Protein AF-A0AAU5LH31-F1 (afdb_monomer_lite)

Sequence (205 aa):
MIIAVDAGSPGTVEAEHLCHELLGLLPDAEIACTHWVPATPTDHLSDDVLPAHVAVSITLPEATKATVRRLRHRADEEDLGLVISWPGTTAAGATTTLGPAQLVAGARLASAEGSPRTAGRLFRFPGQSAARGRLTARDLRDRAGIDVIEGIGGTPVHDDSVIDTMNFIRPIWRSAQSVLLVQPAANDVLVPFELEHQQKCCSNH

Foldseek 3Di:
DKKKKFLLAADDVSQVVVVVVLCVLVVQWAWKFKDWDDFDDDPPPDPPTSHTHIIMMTDGPDDDPVSVVVVQVCCVVSQMWMKDADPPDPDPVRIDTDGDPVRVVNRVVNCVCVVQLAKGKTPHHAQLQQLAAKDFLLSCCVRRQAPEEDEPPRDDHDRRAIEGANSDFIFIRHRNGTYFYWYDDPPSHIYTPDDPDPPPPPPPD

Secondary structure (DSSP, 8-state):
-EEEEEEEESSHHHHHHHHHHHHHH-TT--EEEEEEEPPP---TT-S--PPSEEEEEEE-S---HHHHHHHHHHHHHTT-EEEEE-TT--STTSEEEES-HHHHHHHHHHHHHHTTT-S-EEEE-TTGGG--SEEEHHHHHHHS--SEEEEGGG----TT-EEE-TT----EEETTEEEEEEEE-GGG-EEESS-TT--------

Radius of gyration: 18.48 Å; chains: 1; bounding box: 53×39×50 Å

pLDDT: mean 89.95, std 13.46, range [42.94, 98.62]

Structure (mmCIF, N/CA/C/O backbone):
data_AF-A0AAU5LH31-F1
#
_entry.id   AF-A0AAU5LH31-F1
#
loop_
_atom_site.group_PDB
_atom_site.id
_atom_site.type_symbol
_atom_site.label_atom_id
_atom_site.label_alt_id
_atom_site.label_comp_id
_atom_site.label_asym_id
_atom_site.label_entity_id
_atom_site.label_seq_id
_atom_site.pdbx_PDB_ins_code
_atom_site.Cartn_x
_atom_site.Cartn_y
_atom_site.Cartn_z
_atom_site.occupancy
_atom_site.B_iso_or_equiv
_atom_site.auth_seq_id
_atom_site.auth_comp_id
_atom_site.auth_asym_id
_atom_site.auth_atom_id
_atom_site.pdbx_PDB_model_num
ATOM 1 N N . MET A 1 1 ? 14.889 -5.367 -0.534 1.00 90.62 1 MET A N 1
ATOM 2 C CA . MET A 1 1 ? 14.913 -4.949 -1.958 1.00 90.62 1 MET A CA 1
ATOM 3 C C . MET A 1 1 ? 13.599 -4.260 -2.305 1.00 90.62 1 MET A C 1
ATOM 5 O O . MET A 1 1 ? 12.599 -4.577 -1.671 1.00 90.62 1 MET A O 1
ATOM 9 N N . ILE A 1 2 ? 13.584 -3.333 -3.271 1.00 94.00 2 ILE A N 1
ATOM 10 C CA . ILE A 1 2 ? 12.350 -2.699 -3.769 1.00 94.00 2 ILE A CA 1
ATOM 11 C C . ILE A 1 2 ? 12.277 -2.793 -5.283 1.00 94.00 2 ILE A C 1
ATOM 13 O O . ILE A 1 2 ? 13.263 -2.554 -5.978 1.00 94.00 2 ILE A O 1
ATOM 17 N N . ILE A 1 3 ? 11.095 -3.139 -5.775 1.00 96.19 3 ILE A N 1
ATOM 18 C CA . ILE A 1 3 ? 10.736 -3.149 -7.188 1.00 96.19 3 ILE A CA 1
ATOM 19 C C . ILE A 1 3 ? 9.592 -2.158 -7.348 1.00 96.19 3 ILE A C 1
ATOM 21 O O . ILE A 1 3 ? 8.569 -2.305 -6.688 1.00 96.19 3 ILE A O 1
ATOM 25 N N . ALA A 1 4 ? 9.756 -1.161 -8.203 1.00 97.81 4 ALA A N 1
ATOM 26 C CA . ALA A 1 4 ? 8.704 -0.227 -8.556 1.00 97.81 4 ALA A CA 1
ATOM 27 C C . ALA A 1 4 ? 8.402 -0.312 -10.049 1.00 97.81 4 ALA A C 1
ATOM 29 O O . ALA A 1 4 ? 9.315 -0.448 -10.866 1.00 97.81 4 ALA A O 1
ATOM 30 N N . VAL A 1 5 ? 7.116 -0.271 -10.377 1.00 98.31 5 VAL A N 1
ATOM 31 C CA . VAL A 1 5 ? 6.599 -0.428 -11.734 1.00 98.31 5 VAL A CA 1
ATOM 32 C C . VAL A 1 5 ? 5.577 0.663 -11.993 1.00 98.31 5 VAL A C 1
ATOM 34 O O . VAL A 1 5 ? 4.735 0.946 -11.143 1.00 98.31 5 VAL A O 1
ATOM 37 N N . ASP A 1 6 ? 5.646 1.250 -13.173 1.00 98.12 6 ASP A N 1
ATOM 38 C CA . ASP A 1 6 ? 4.698 2.235 -13.652 1.00 98.12 6 ASP A CA 1
ATOM 39 C C . ASP A 1 6 ? 4.215 1.849 -15.050 1.00 98.12 6 ASP A C 1
ATOM 41 O O . ASP A 1 6 ? 5.011 1.664 -15.971 1.00 98.12 6 ASP A O 1
ATOM 45 N N . ALA A 1 7 ? 2.900 1.704 -15.170 1.00 96.94 7 ALA A N 1
ATOM 46 C CA . ALA A 1 7 ? 2.194 1.383 -16.405 1.00 96.94 7 ALA A CA 1
ATOM 47 C C . ALA A 1 7 ? 1.360 2.573 -16.917 1.00 96.94 7 ALA A C 1
ATOM 49 O O . ALA A 1 7 ? 0.549 2.407 -17.823 1.00 96.94 7 ALA A O 1
ATOM 50 N N . GLY A 1 8 ? 1.476 3.755 -16.295 1.00 95.81 8 GLY A N 1
ATOM 51 C CA . GLY A 1 8 ? 0.621 4.901 -16.600 1.00 95.81 8 GLY A CA 1
ATOM 52 C C . GLY A 1 8 ? -0.828 4.700 -16.145 1.00 95.81 8 GLY A C 1
ATOM 53 O O . GLY A 1 8 ? -1.747 5.223 -16.771 1.00 95.81 8 GLY A O 1
ATOM 54 N N . SER A 1 9 ? -1.051 3.919 -15.079 1.00 96.56 9 SER A N 1
ATOM 55 C CA . SER A 1 9 ? -2.389 3.509 -14.630 1.00 96.56 9 SER A CA 1
ATOM 56 C C . SER A 1 9 ? -3.263 4.728 -14.296 1.00 96.56 9 SER A C 1
ATOM 58 O O . SER A 1 9 ? -2.951 5.438 -13.339 1.00 96.56 9 SER A O 1
ATOM 60 N N . PRO A 1 10 ? -4.376 4.983 -15.005 1.00 93.00 10 PRO A N 1
ATOM 61 C CA . PRO A 1 10 ? -5.144 6.223 -14.849 1.00 93.00 10 PRO A CA 1
ATOM 62 C C . PRO A 1 10 ? -5.818 6.352 -13.476 1.00 93.00 10 PRO A C 1
ATOM 64 O O . PRO A 1 10 ? -6.197 7.449 -13.066 1.00 93.00 10 PRO A O 1
ATOM 67 N N . GLY A 1 11 ? -5.970 5.242 -12.753 1.00 91.75 11 GLY A N 1
ATOM 68 C CA . GLY A 1 11 ? -6.578 5.207 -11.438 1.00 91.75 11 GLY A CA 1
ATOM 69 C C . GLY A 1 11 ? -6.067 4.060 -10.577 1.00 91.75 11 GLY A C 1
ATOM 70 O O . GLY A 1 11 ? -5.194 3.273 -10.949 1.00 91.75 11 GLY A O 1
ATOM 71 N N . THR A 1 12 ? -6.621 3.991 -9.367 1.00 90.12 12 THR A N 1
ATOM 72 C CA . THR A 1 12 ? -6.237 2.986 -8.374 1.00 90.12 12 THR A CA 1
ATOM 73 C C . THR A 1 12 ? -6.626 1.577 -8.807 1.00 90.12 12 THR A C 1
ATOM 75 O O . THR A 1 12 ? -5.846 0.668 -8.575 1.00 90.12 12 THR A O 1
ATOM 78 N N . VAL A 1 13 ? -7.763 1.382 -9.484 1.00 91.81 13 VAL A N 1
ATOM 79 C CA . VAL A 1 13 ? -8.225 0.044 -9.905 1.00 91.81 13 VAL A CA 1
ATOM 80 C C . VAL A 1 13 ? -7.222 -0.617 -10.851 1.00 91.81 13 VAL A C 1
ATOM 82 O O . VAL A 1 13 ? -6.819 -1.758 -10.638 1.00 91.81 13 VAL A O 1
ATOM 85 N N . GLU A 1 14 ? -6.766 0.108 -11.869 1.00 94.56 14 GLU A N 1
ATOM 86 C CA . GLU A 1 14 ? -5.792 -0.393 -12.837 1.00 94.56 14 GLU A CA 1
ATOM 87 C C . GLU A 1 14 ? -4.439 -0.677 -12.169 1.00 94.56 14 GLU A C 1
ATOM 89 O O . GLU A 1 14 ? -3.841 -1.730 -12.395 1.00 94.56 14 GLU A O 1
ATOM 94 N N . ALA A 1 15 ? -3.991 0.207 -11.272 1.00 95.94 15 ALA A N 1
ATOM 95 C CA . ALA A 1 15 ? -2.768 -0.018 -10.505 1.00 95.94 15 ALA A CA 1
ATOM 96 C C . ALA A 1 15 ? -2.881 -1.210 -9.538 1.00 95.94 15 ALA A C 1
ATOM 98 O O . ALA A 1 15 ? -1.897 -1.898 -9.280 1.00 95.94 15 ALA A O 1
ATOM 99 N N . GLU A 1 16 ? -4.067 -1.485 -9.001 1.00 94.50 16 GLU A N 1
ATOM 100 C CA . GLU A 1 16 ? -4.319 -2.640 -8.141 1.00 94.50 16 GLU A CA 1
ATOM 101 C C . GLU A 1 16 ? -4.342 -3.959 -8.905 1.00 94.50 16 GLU A C 1
ATOM 103 O O . GLU A 1 16 ? -3.828 -4.959 -8.401 1.00 94.50 16 GLU A O 1
ATOM 108 N N . HIS A 1 17 ? -4.865 -3.964 -10.131 1.00 95.44 17 HIS A N 1
ATOM 109 C CA . HIS A 1 17 ? -4.702 -5.106 -11.026 1.00 95.44 17 HIS A CA 1
ATOM 110 C C . HIS A 1 17 ? -3.216 -5.377 -11.292 1.00 95.44 17 HIS A C 1
ATOM 112 O O . HIS A 1 17 ? -2.767 -6.512 -11.120 1.00 95.44 17 HIS A O 1
ATOM 118 N N . LEU A 1 18 ? -2.426 -4.335 -11.578 1.00 95.81 18 LEU A N 1
ATOM 119 C CA . LEU A 1 18 ? -0.974 -4.466 -11.719 1.00 95.81 18 LEU A CA 1
ATOM 120 C C . LEU A 1 18 ? -0.316 -5.000 -10.433 1.00 95.81 18 LEU A C 1
ATOM 122 O O . LEU A 1 18 ? 0.503 -5.918 -10.500 1.00 95.81 18 LEU A O 1
ATOM 126 N N . CYS A 1 19 ? -0.695 -4.494 -9.252 1.00 95.69 19 CYS A N 1
ATOM 127 C CA . CYS A 1 19 ? -0.245 -5.039 -7.965 1.00 95.69 19 CYS A CA 1
ATOM 128 C C . CYS A 1 19 ? -0.533 -6.540 -7.859 1.00 95.69 19 CYS A C 1
ATOM 130 O O . CYS A 1 19 ? 0.356 -7.307 -7.493 1.00 95.69 19 CYS A O 1
ATOM 132 N N . HIS A 1 20 ? -1.761 -6.965 -8.164 1.00 95.50 20 HIS A N 1
ATOM 133 C CA . HIS A 1 20 ? -2.170 -8.361 -8.051 1.00 95.50 20 HIS A CA 1
ATOM 134 C C . HIS A 1 20 ? -1.321 -9.275 -8.944 1.00 95.50 20 HIS A C 1
ATOM 136 O O . HIS A 1 20 ? -0.809 -10.298 -8.486 1.00 95.50 20 HIS A O 1
ATOM 142 N N . GLU A 1 21 ? -1.102 -8.875 -10.195 1.00 95.06 21 GLU A N 1
ATOM 143 C CA . GLU A 1 21 ? -0.276 -9.631 -11.132 1.00 95.06 21 GLU A CA 1
ATOM 144 C C . GLU A 1 21 ? 1.192 -9.701 -10.697 1.00 95.06 21 GLU A C 1
ATOM 146 O O . GLU A 1 21 ? 1.804 -10.772 -10.729 1.00 95.06 21 GLU A O 1
ATOM 151 N N . LEU A 1 22 ? 1.760 -8.581 -10.242 1.00 95.12 22 LEU A N 1
ATOM 152 C CA . LEU A 1 22 ? 3.135 -8.542 -9.746 1.00 95.12 22 LEU A CA 1
ATOM 153 C C . LEU A 1 22 ? 3.309 -9.406 -8.492 1.00 95.12 22 LEU A C 1
ATOM 155 O O . LEU A 1 22 ? 4.315 -10.102 -8.368 1.00 95.12 22 LEU A O 1
ATOM 159 N N . LEU A 1 23 ? 2.331 -9.424 -7.585 1.00 95.12 23 LEU A N 1
ATOM 160 C CA . LEU A 1 23 ? 2.346 -10.299 -6.410 1.00 95.12 23 LEU A CA 1
ATOM 161 C C . LEU A 1 23 ? 2.275 -11.785 -6.787 1.00 95.12 23 LEU A C 1
ATOM 163 O O . LEU A 1 23 ? 2.888 -12.606 -6.107 1.00 95.12 23 LEU A O 1
ATOM 167 N N . GLY A 1 24 ? 1.612 -12.134 -7.894 1.00 93.00 24 GLY A N 1
ATOM 168 C CA . GLY A 1 24 ? 1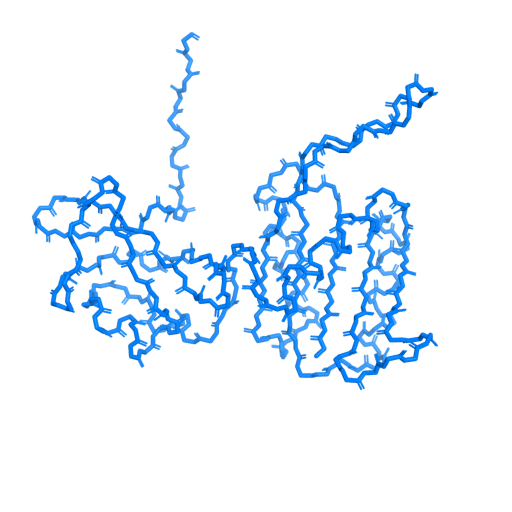.661 -13.484 -8.464 1.00 93.00 24 GLY A CA 1
ATOM 169 C C . GLY A 1 24 ? 3.064 -13.900 -8.929 1.00 93.00 24 GLY A C 1
ATOM 170 O O . GLY A 1 24 ? 3.407 -15.082 -8.901 1.00 93.00 24 GLY A O 1
ATOM 171 N N . LEU A 1 25 ? 3.906 -12.934 -9.312 1.00 91.06 25 LEU A N 1
ATOM 172 C CA . LEU A 1 25 ? 5.312 -13.148 -9.683 1.00 91.06 25 LEU A CA 1
ATOM 173 C C . LEU A 1 25 ? 6.277 -13.066 -8.487 1.00 91.06 25 LEU A C 1
ATOM 175 O O . LEU A 1 25 ? 7.421 -13.521 -8.589 1.00 91.06 25 LEU A O 1
ATOM 179 N N . LEU A 1 26 ? 5.830 -12.470 -7.379 1.00 93.62 26 LEU A N 1
ATOM 180 C CA . LEU A 1 26 ? 6.622 -12.119 -6.199 1.00 93.62 26 LEU A CA 1
ATOM 181 C C . LEU A 1 26 ? 5.966 -12.685 -4.925 1.00 93.62 26 LEU A C 1
ATOM 183 O O . LEU A 1 26 ? 5.432 -11.923 -4.115 1.00 93.62 26 LEU A O 1
ATOM 187 N N . PRO A 1 27 ? 5.998 -14.014 -4.714 1.00 88.06 27 PRO A N 1
ATOM 188 C CA . PRO A 1 27 ? 5.297 -14.646 -3.591 1.00 88.06 27 PRO A CA 1
ATOM 189 C C . PRO A 1 27 ? 5.791 -14.150 -2.221 1.00 88.06 27 PRO A C 1
ATOM 191 O O . PRO A 1 27 ? 4.982 -13.953 -1.308 1.00 88.06 27 PRO A O 1
ATOM 194 N N . ASP A 1 28 ? 7.091 -13.856 -2.123 1.00 92.06 28 ASP A N 1
ATOM 195 C CA . ASP A 1 28 ? 7.774 -13.378 -0.913 1.00 92.06 28 ASP A CA 1
ATOM 196 C C . ASP A 1 28 ? 7.657 -11.857 -0.704 1.00 92.06 28 ASP A C 1
ATOM 198 O O . ASP A 1 28 ? 8.374 -11.275 0.110 1.00 92.06 28 ASP A O 1
ATOM 202 N N . ALA A 1 29 ? 6.779 -11.182 -1.454 1.00 95.06 29 ALA A N 1
ATOM 203 C CA . ALA A 1 29 ? 6.485 -9.774 -1.231 1.00 95.06 29 ALA A CA 1
ATOM 204 C C . ALA A 1 29 ? 5.925 -9.552 0.181 1.00 95.06 29 ALA A C 1
ATOM 206 O O . ALA A 1 29 ? 4.930 -10.155 0.586 1.00 95.06 29 ALA A O 1
ATOM 207 N N . GLU A 1 30 ? 6.545 -8.645 0.924 1.00 94.94 30 GLU A N 1
ATOM 208 C CA . GLU A 1 30 ? 6.135 -8.297 2.285 1.00 94.94 30 GLU A CA 1
ATOM 209 C C . GLU A 1 30 ? 5.160 -7.124 2.271 1.00 94.94 30 GLU A C 1
ATOM 211 O O . GLU A 1 30 ? 4.156 -7.122 2.986 1.00 94.94 30 GLU A O 1
ATOM 216 N N . ILE A 1 31 ? 5.462 -6.126 1.438 1.00 97.00 31 ILE A N 1
ATOM 217 C CA . ILE A 1 31 ? 4.704 -4.883 1.325 1.00 97.00 31 ILE A CA 1
ATOM 218 C C . ILE A 1 31 ? 4.470 -4.590 -0.152 1.00 97.00 31 ILE A C 1
ATOM 220 O O . ILE A 1 31 ? 5.395 -4.704 -0.955 1.00 97.00 31 ILE A O 1
ATOM 224 N N . ALA A 1 32 ? 3.257 -4.174 -0.499 1.00 98.00 32 ALA A N 1
ATOM 225 C CA . ALA A 1 32 ? 2.944 -3.597 -1.801 1.00 98.00 32 ALA A CA 1
ATOM 226 C C . ALA A 1 32 ? 2.155 -2.305 -1.605 1.00 98.00 32 ALA A C 1
ATOM 228 O O . ALA A 1 32 ? 1.245 -2.260 -0.775 1.00 98.00 32 ALA A O 1
ATOM 229 N N . CYS A 1 33 ? 2.496 -1.277 -2.374 1.00 98.12 33 CYS A N 1
ATOM 230 C CA . CYS A 1 33 ? 1.915 0.053 -2.281 1.00 98.12 33 CYS A CA 1
ATOM 231 C C . CYS A 1 33 ? 1.538 0.585 -3.662 1.00 98.12 33 CYS A C 1
ATOM 233 O O . CYS A 1 33 ? 2.256 0.366 -4.635 1.00 98.12 33 CYS A O 1
ATOM 235 N N . THR A 1 34 ? 0.469 1.373 -3.718 1.00 98.06 34 THR A N 1
ATOM 236 C CA . THR A 1 34 ? 0.150 2.241 -4.859 1.00 98.06 34 THR A CA 1
ATOM 237 C C . THR A 1 34 ? 0.537 3.686 -4.541 1.00 98.06 34 THR A C 1
ATOM 239 O O . THR A 1 34 ? 0.262 4.166 -3.436 1.00 98.06 34 THR A O 1
ATOM 242 N N . HIS A 1 35 ? 1.123 4.388 -5.505 1.00 97.69 35 HIS A N 1
ATOM 243 C CA . HIS A 1 35 ? 1.697 5.726 -5.374 1.00 97.69 35 HIS A CA 1
ATOM 244 C C . HIS A 1 35 ? 1.076 6.671 -6.389 1.00 97.69 35 HIS A C 1
ATOM 246 O O . HIS A 1 35 ? 0.959 6.330 -7.563 1.00 97.69 35 HIS A O 1
ATOM 252 N N . TRP A 1 3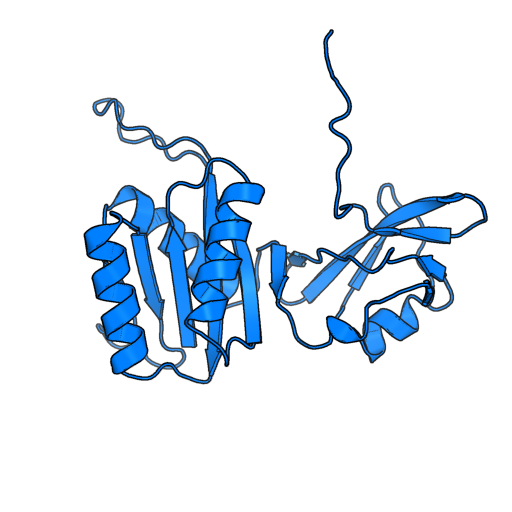6 ? 0.688 7.860 -5.940 1.00 97.31 36 TRP A N 1
ATOM 253 C CA . TRP A 1 36 ? 0.190 8.888 -6.842 1.00 97.31 36 TRP A CA 1
ATOM 254 C C . TRP A 1 36 ? 1.356 9.550 -7.567 1.00 97.31 36 TRP A C 1
ATOM 256 O O . TRP A 1 36 ? 2.261 10.079 -6.925 1.00 97.31 36 TRP A O 1
ATOM 266 N N . VAL A 1 37 ? 1.304 9.554 -8.893 1.00 96.31 37 VAL A N 1
ATOM 267 C CA . VAL A 1 37 ? 2.266 10.252 -9.737 1.00 96.31 37 VAL A CA 1
ATOM 268 C C . VAL A 1 37 ? 1.571 11.496 -10.294 1.00 96.31 37 VAL A C 1
ATOM 270 O O . VAL A 1 37 ? 0.596 11.374 -11.041 1.00 96.31 37 VAL A O 1
ATOM 273 N N . PRO A 1 38 ? 2.010 12.710 -9.916 1.00 93.19 38 PRO A N 1
ATOM 274 C CA . PRO A 1 38 ? 1.414 13.931 -10.438 1.00 93.19 38 PRO A CA 1
ATOM 275 C C . PRO A 1 38 ? 1.683 14.056 -11.940 1.00 93.19 38 PRO A C 1
ATOM 277 O O . PRO A 1 38 ? 2.711 13.593 -12.432 1.00 93.19 38 PRO A O 1
ATOM 280 N N . ALA A 1 39 ? 0.789 14.741 -12.657 1.00 88.25 39 ALA A N 1
ATOM 281 C CA . ALA A 1 39 ? 1.039 15.096 -14.050 1.00 88.25 39 ALA A CA 1
ATOM 282 C C . ALA A 1 39 ? 2.328 15.926 -14.128 1.00 88.25 39 ALA A C 1
ATOM 284 O O . ALA A 1 39 ? 2.416 17.012 -13.548 1.00 88.25 39 ALA A O 1
ATOM 285 N N . THR A 1 40 ? 3.334 15.405 -14.820 1.00 71.31 40 THR A N 1
ATOM 286 C CA . THR A 1 40 ? 4.558 16.146 -15.113 1.00 71.31 40 THR A CA 1
ATOM 287 C C . THR A 1 40 ? 4.337 16.932 -16.397 1.00 71.31 40 THR A C 1
ATOM 289 O O . THR A 1 40 ? 4.082 16.304 -17.427 1.00 71.31 40 THR A O 1
ATOM 292 N N . PRO A 1 41 ? 4.448 18.272 -16.389 1.00 61.25 41 PRO A N 1
ATOM 293 C CA . PRO A 1 41 ? 4.573 19.004 -17.635 1.00 61.25 41 PRO A CA 1
ATOM 294 C C . PRO A 1 41 ? 5.852 18.504 -18.303 1.00 61.25 41 PRO A C 1
ATOM 296 O O . PRO A 1 41 ? 6.940 18.651 -17.744 1.00 61.25 41 PRO A O 1
ATOM 299 N N . THR A 1 42 ? 5.734 17.870 -19.460 1.00 55.59 42 THR A N 1
ATOM 300 C CA . THR A 1 42 ? 6.871 17.818 -20.366 1.00 55.59 42 THR A CA 1
ATOM 301 C C . THR A 1 42 ? 7.092 19.244 -20.886 1.00 55.59 42 THR A C 1
ATOM 303 O O . THR A 1 42 ? 6.158 20.055 -20.890 1.00 55.59 42 THR A O 1
ATOM 306 N N . ASP A 1 43 ? 8.340 19.618 -21.191 1.00 56.03 43 ASP A N 1
ATOM 307 C CA . ASP A 1 43 ? 8.660 20.964 -21.687 1.00 56.03 43 ASP A CA 1
ATOM 308 C C . ASP A 1 43 ? 7.659 21.366 -22.785 1.00 56.03 43 ASP A C 1
ATOM 310 O O . ASP A 1 43 ? 7.214 20.508 -23.545 1.00 56.03 43 ASP A O 1
ATOM 314 N N . HIS A 1 44 ? 7.304 22.656 -22.876 1.00 54.22 44 HIS A N 1
ATOM 315 C CA . HIS A 1 44 ? 6.210 23.222 -23.701 1.00 54.22 44 HIS A CA 1
ATOM 316 C C . HIS A 1 44 ? 6.243 22.912 -25.221 1.00 54.22 44 HIS A C 1
ATOM 318 O O . HIS A 1 44 ? 5.499 23.510 -25.994 1.00 54.22 44 HIS A O 1
ATOM 324 N N . LEU A 1 45 ? 7.147 22.039 -25.658 1.00 58.09 45 LEU A N 1
ATOM 325 C CA . LEU A 1 45 ? 7.423 21.609 -27.019 1.00 58.09 45 LEU A CA 1
ATOM 326 C C . LEU A 1 45 ? 7.007 20.149 -27.294 1.00 58.09 45 LEU A C 1
ATOM 328 O O . LEU A 1 45 ? 7.090 19.734 -28.447 1.00 58.09 45 LEU A O 1
ATOM 332 N N . SER A 1 46 ? 6.577 19.371 -26.292 1.00 57.16 46 SER A N 1
ATOM 333 C CA . SER A 1 46 ? 6.085 17.997 -26.486 1.00 57.16 46 SER A CA 1
ATOM 334 C C . SER A 1 46 ? 4.621 17.850 -26.077 1.00 57.16 46 SER A C 1
ATOM 336 O O . SER A 1 46 ? 4.264 18.139 -24.939 1.00 57.16 46 SER A O 1
ATOM 338 N N . ASP A 1 47 ? 3.795 17.333 -26.989 1.00 57.44 47 ASP A N 1
ATOM 339 C CA . ASP A 1 47 ? 2.386 16.997 -26.729 1.00 57.44 47 ASP A CA 1
ATOM 340 C C . ASP A 1 47 ? 2.213 15.755 -25.825 1.00 57.44 47 ASP A C 1
ATOM 342 O O . ASP A 1 47 ? 1.111 15.475 -25.354 1.00 57.44 47 ASP A O 1
ATOM 346 N N . ASP A 1 48 ? 3.296 15.028 -25.528 1.00 63.66 48 ASP A N 1
ATOM 347 C CA . ASP A 1 48 ? 3.293 13.846 -24.660 1.00 63.66 48 ASP A CA 1
ATOM 348 C C . ASP A 1 48 ? 3.331 14.249 -23.177 1.00 63.66 48 ASP A C 1
ATOM 350 O O . ASP A 1 48 ? 4.344 14.115 -22.486 1.00 63.66 48 ASP A O 1
ATOM 354 N N . VAL A 1 49 ? 2.220 14.783 -22.669 1.00 72.62 49 VAL A N 1
ATOM 355 C CA . VAL A 1 49 ? 1.999 14.944 -21.226 1.00 72.62 49 VAL A CA 1
ATOM 356 C C . VAL A 1 49 ? 1.320 13.686 -20.705 1.00 72.62 49 VAL A C 1
ATOM 358 O O . VAL A 1 49 ? 0.154 13.429 -21.005 1.00 72.62 49 VAL A O 1
ATOM 361 N N . LEU A 1 50 ? 2.027 12.913 -19.878 1.00 82.19 50 LEU A N 1
ATOM 362 C CA . LEU A 1 50 ? 1.387 11.822 -19.155 1.00 82.19 50 LEU A CA 1
ATOM 363 C C . LEU A 1 50 ? 0.478 12.436 -18.072 1.00 82.19 50 LEU A C 1
ATOM 365 O O . LEU A 1 50 ? 0.972 13.192 -17.224 1.00 82.19 50 LEU A O 1
ATOM 369 N N . PRO A 1 51 ? -0.843 12.169 -18.092 1.00 89.62 51 PRO A N 1
ATOM 370 C CA . PRO A 1 51 ? -1.739 12.677 -17.068 1.00 89.62 51 PRO A CA 1
ATOM 371 C C . PRO A 1 51 ? -1.340 12.115 -15.706 1.00 89.62 51 PRO A C 1
ATOM 373 O O . PRO A 1 51 ? -0.567 11.162 -15.593 1.00 89.62 51 PRO A O 1
ATOM 376 N N . ALA A 1 52 ? -1.878 12.711 -14.649 1.00 94.00 52 ALA A N 1
ATOM 377 C CA . ALA A 1 52 ? -1.649 12.186 -13.319 1.00 94.00 52 ALA A CA 1
ATOM 378 C C . ALA A 1 52 ? -2.224 10.761 -13.216 1.00 94.00 52 ALA A C 1
ATOM 380 O O . ALA A 1 52 ? -3.325 10.496 -13.700 1.00 94.00 52 ALA A O 1
ATOM 381 N N . HIS A 1 53 ? -1.445 9.853 -12.645 1.00 96.12 53 HIS A N 1
ATOM 382 C CA . HIS A 1 53 ? -1.666 8.410 -12.720 1.00 96.12 53 HIS A CA 1
ATOM 383 C C . HIS A 1 53 ? -1.115 7.728 -11.460 1.00 96.12 53 HIS A C 1
ATOM 385 O O . HIS A 1 53 ? -0.707 8.386 -10.499 1.00 96.12 53 HIS A O 1
ATOM 391 N N . VAL A 1 54 ? -1.141 6.397 -11.426 1.0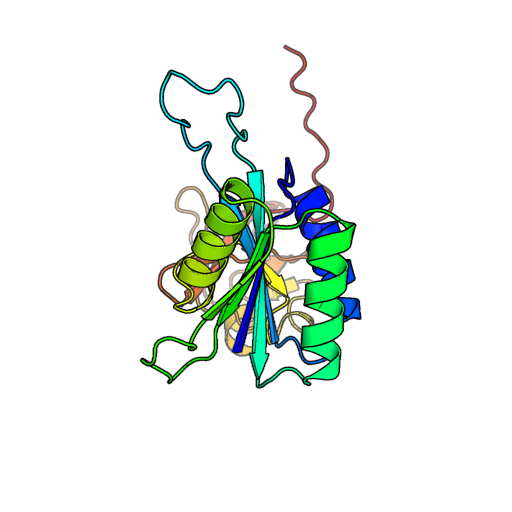0 97.94 54 VAL A N 1
ATOM 392 C CA . VAL A 1 54 ? -0.757 5.602 -10.259 1.00 97.94 54 VAL A CA 1
ATOM 393 C C . VAL A 1 54 ? 0.319 4.576 -10.622 1.00 97.94 54 VAL A C 1
ATOM 395 O O . VAL A 1 54 ? 0.117 3.720 -11.484 1.00 97.94 54 VAL A O 1
ATOM 398 N N . ALA A 1 55 ? 1.438 4.630 -9.900 1.00 98.31 55 ALA A N 1
ATOM 399 C CA . ALA A 1 55 ? 2.530 3.661 -9.968 1.00 98.31 55 ALA A CA 1
ATOM 400 C C . ALA A 1 55 ? 2.502 2.708 -8.760 1.00 98.31 55 ALA A C 1
ATOM 402 O O . ALA A 1 55 ? 1.812 2.946 -7.766 1.00 98.31 55 ALA A O 1
ATOM 403 N N . VAL A 1 56 ? 3.266 1.620 -8.823 1.00 98.56 56 VAL A N 1
ATOM 404 C CA . VAL A 1 56 ? 3.297 0.561 -7.805 1.00 98.56 56 VAL A CA 1
ATOM 405 C C . VAL A 1 56 ? 4.708 0.389 -7.258 1.00 98.56 56 VAL A C 1
ATOM 407 O O . VAL A 1 56 ? 5.678 0.451 -8.010 1.00 98.56 56 VAL A O 1
ATOM 410 N N . SER A 1 57 ? 4.839 0.120 -5.958 1.00 98.12 57 SER A N 1
ATOM 411 C CA . SER A 1 57 ? 6.084 -0.377 -5.363 1.00 98.12 57 SER A CA 1
ATOM 412 C C . SER A 1 57 ? 5.851 -1.648 -4.551 1.00 98.12 57 SER A C 1
ATOM 414 O O . SER A 1 57 ? 4.802 -1.835 -3.936 1.00 98.12 57 SER A O 1
ATOM 416 N N . ILE A 1 58 ? 6.835 -2.545 -4.560 1.00 97.62 58 ILE A N 1
ATOM 417 C CA . ILE A 1 58 ? 6.825 -3.820 -3.847 1.00 97.62 58 ILE A CA 1
ATOM 418 C C . ILE A 1 58 ? 8.142 -3.969 -3.098 1.00 97.62 58 ILE A C 1
ATOM 420 O O . ILE A 1 58 ? 9.224 -3.892 -3.685 1.00 97.62 58 ILE A O 1
ATOM 424 N N . THR A 1 59 ? 8.040 -4.208 -1.795 1.00 95.75 59 THR A N 1
ATOM 425 C CA . THR A 1 59 ? 9.169 -4.551 -0.930 1.00 95.75 59 THR A CA 1
ATOM 426 C C . THR A 1 59 ? 9.196 -6.052 -0.708 1.00 95.75 59 THR A C 1
ATOM 428 O O . THR A 1 59 ? 8.179 -6.673 -0.398 1.00 95.75 59 THR A O 1
ATOM 431 N N . LEU A 1 60 ? 10.383 -6.622 -0.849 1.00 93.25 60 LEU A N 1
ATOM 432 C CA . LEU A 1 60 ? 10.671 -8.030 -0.624 1.00 93.25 60 LEU A CA 1
ATOM 433 C C . LEU A 1 60 ? 12.102 -8.177 -0.089 1.00 93.25 60 LEU A C 1
ATOM 435 O O . LEU A 1 60 ? 12.932 -7.303 -0.377 1.00 93.25 60 LEU A O 1
ATOM 439 N N . PRO A 1 61 ? 12.430 -9.253 0.646 1.00 89.69 61 PRO A N 1
ATOM 440 C CA . PRO A 1 61 ? 13.776 -9.462 1.176 1.00 89.69 61 PRO A CA 1
ATOM 441 C C . PRO A 1 61 ? 14.823 -9.438 0.057 1.00 89.69 61 PRO A C 1
ATOM 443 O O . PRO A 1 61 ? 15.708 -8.577 0.032 1.00 89.69 61 PRO A O 1
ATOM 446 N N . GLU A 1 62 ? 14.635 -10.305 -0.937 1.00 85.12 62 GLU A N 1
ATOM 447 C CA . GLU A 1 62 ? 15.480 -10.443 -2.118 1.00 85.12 62 GLU A CA 1
ATOM 448 C C . GLU A 1 62 ? 14.684 -11.097 -3.258 1.00 85.12 62 GLU A C 1
ATOM 450 O O . GLU A 1 62 ? 1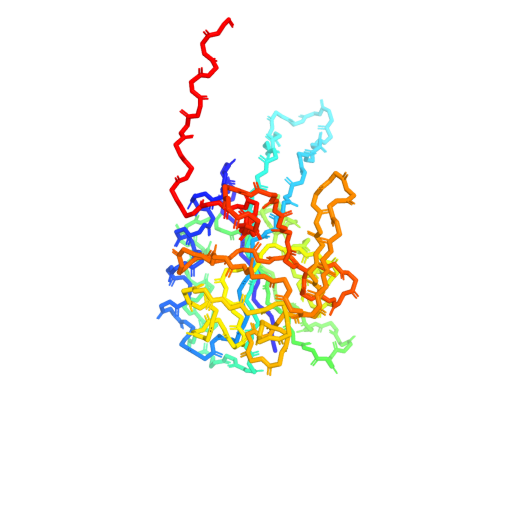3.797 -11.912 -3.016 1.00 85.12 62 GLU A O 1
ATOM 455 N N . ALA A 1 63 ? 14.994 -10.751 -4.510 1.00 82.50 63 ALA A N 1
ATOM 456 C CA . ALA A 1 63 ? 14.434 -11.408 -5.687 1.00 82.50 63 ALA A CA 1
ATOM 457 C C . ALA A 1 63 ? 15.478 -12.304 -6.356 1.00 82.50 63 ALA A C 1
ATOM 459 O O . ALA A 1 63 ? 16.641 -11.925 -6.508 1.00 82.50 63 ALA A O 1
ATOM 460 N N . THR A 1 64 ? 15.049 -13.457 -6.872 1.00 87.56 64 THR A N 1
ATOM 461 C CA . THR A 1 64 ? 15.938 -14.309 -7.671 1.00 87.56 64 THR A CA 1
ATOM 462 C C . THR A 1 64 ? 16.314 -13.634 -8.997 1.00 87.56 64 THR A C 1
ATOM 464 O O . THR A 1 64 ? 15.541 -12.863 -9.573 1.00 87.56 64 THR A O 1
ATOM 467 N N . LYS A 1 65 ? 17.471 -13.996 -9.570 1.00 88.50 65 LYS A N 1
ATOM 468 C CA . LYS A 1 65 ? 17.863 -13.544 -10.922 1.00 88.50 65 LYS A CA 1
ATOM 469 C C . LYS A 1 65 ? 16.814 -13.892 -11.986 1.00 88.50 65 LYS A C 1
ATOM 471 O O . LYS A 1 65 ? 16.623 -13.127 -12.929 1.00 88.50 65 LYS A O 1
ATOM 476 N N . ALA A 1 66 ? 16.131 -15.030 -11.841 1.00 90.75 66 ALA A N 1
ATOM 477 C CA . ALA A 1 66 ? 15.068 -15.448 -12.751 1.00 90.75 66 ALA A CA 1
ATOM 478 C C . ALA A 1 66 ? 13.849 -14.518 -12.661 1.00 90.75 66 ALA A C 1
ATOM 480 O O . ALA A 1 66 ? 13.327 -14.098 -13.691 1.00 90.75 66 ALA A O 1
ATOM 481 N N . THR A 1 67 ? 13.450 -14.139 -11.445 1.00 90.75 67 THR A N 1
ATOM 482 C CA . THR A 1 67 ? 12.391 -13.155 -11.191 1.00 90.75 67 THR A CA 1
ATOM 483 C C . THR A 1 67 ? 12.737 -11.801 -11.808 1.00 90.75 67 THR A C 1
ATOM 485 O O . THR A 1 67 ? 11.943 -11.255 -12.568 1.00 90.75 67 THR A O 1
ATOM 488 N N . VAL A 1 68 ? 13.954 -11.297 -11.572 1.00 90.81 68 VAL A N 1
ATOM 489 C CA . VAL A 1 68 ? 14.428 -10.035 -12.169 1.00 90.81 68 VAL A CA 1
ATOM 490 C C . VAL A 1 68 ? 14.401 -10.099 -13.698 1.00 90.81 68 VAL A C 1
ATOM 492 O O . VAL A 1 68 ? 13.957 -9.154 -14.344 1.00 90.81 68 VAL A O 1
ATOM 495 N N . ARG A 1 69 ? 14.826 -11.218 -14.301 1.00 93.00 69 ARG A N 1
ATOM 496 C CA . ARG A 1 69 ? 14.770 -11.402 -15.759 1.00 93.00 69 ARG A CA 1
ATOM 497 C C . ARG A 1 69 ? 13.334 -11.377 -16.291 1.00 93.00 69 ARG A C 1
ATOM 499 O O . ARG A 1 69 ? 13.109 -10.750 -17.319 1.00 93.00 69 ARG A O 1
ATOM 506 N N . ARG A 1 70 ? 12.384 -12.027 -15.608 1.00 93.62 70 ARG A N 1
ATOM 507 C CA . ARG A 1 70 ? 10.960 -12.019 -15.994 1.00 93.62 70 ARG A CA 1
ATOM 508 C C . ARG A 1 70 ? 10.365 -10.617 -15.930 1.00 93.62 70 ARG A C 1
ATOM 510 O O . ARG A 1 70 ? 9.708 -10.212 -16.875 1.00 93.62 70 ARG A O 1
ATOM 517 N N . LEU A 1 71 ? 10.649 -9.870 -14.864 1.00 94.00 71 LEU A N 1
ATOM 518 C CA . LEU A 1 71 ? 10.189 -8.485 -14.728 1.00 94.00 71 LEU A CA 1
ATOM 519 C C . LEU A 1 71 ? 10.746 -7.589 -15.832 1.00 94.00 71 LEU A C 1
ATOM 521 O O . LEU A 1 71 ? 10.010 -6.797 -16.402 1.00 94.00 71 LEU A O 1
ATOM 525 N N . ARG A 1 72 ? 12.032 -7.740 -16.168 1.00 94.62 72 ARG A N 1
ATOM 526 C CA . ARG A 1 72 ? 12.647 -6.987 -17.269 1.00 94.62 72 ARG A CA 1
ATOM 527 C C . ARG A 1 72 ? 12.039 -7.333 -18.624 1.00 94.62 72 ARG A C 1
ATOM 529 O O . ARG A 1 72 ? 11.812 -6.430 -19.408 1.00 94.62 72 ARG A O 1
ATOM 536 N N . HIS A 1 73 ? 11.792 -8.615 -18.887 1.00 94.81 73 HIS A N 1
ATOM 537 C CA . HIS A 1 73 ? 11.140 -9.054 -20.121 1.00 94.81 73 HIS A CA 1
ATOM 538 C C . HIS A 1 73 ? 9.736 -8.469 -20.242 1.00 94.81 73 HIS A C 1
ATOM 540 O O . HIS A 1 73 ? 9.407 -7.869 -21.251 1.00 94.81 73 HIS A O 1
ATOM 546 N N . ARG A 1 74 ? 8.951 -8.568 -19.167 1.00 94.25 74 ARG A N 1
ATOM 547 C CA . ARG A 1 74 ? 7.607 -8.004 -19.115 1.00 94.25 74 ARG A CA 1
ATOM 548 C C . ARG A 1 74 ? 7.609 -6.489 -19.330 1.00 94.25 74 ARG A C 1
ATOM 550 O O . ARG A 1 74 ? 6.799 -5.990 -20.091 1.00 94.25 74 ARG A O 1
ATOM 557 N N . ALA A 1 75 ? 8.524 -5.767 -18.683 1.00 94.88 75 ALA A N 1
ATOM 558 C CA . ALA A 1 75 ? 8.627 -4.320 -18.853 1.00 94.88 75 ALA A CA 1
ATOM 559 C C . ALA A 1 75 ? 8.987 -3.906 -20.290 1.00 94.88 75 ALA A C 1
ATOM 561 O O . ALA A 1 75 ? 8.551 -2.852 -20.728 1.00 94.88 75 ALA A O 1
ATOM 562 N N . ASP A 1 76 ? 9.744 -4.731 -21.016 1.00 94.06 76 ASP A N 1
ATOM 563 C CA . ASP A 1 76 ? 10.044 -4.519 -22.438 1.00 94.06 76 ASP A CA 1
ATOM 564 C C . ASP A 1 76 ? 8.827 -4.827 -23.332 1.00 94.06 76 ASP A C 1
ATOM 566 O O . ASP A 1 76 ? 8.513 -4.062 -24.235 1.00 94.06 76 ASP A O 1
ATOM 570 N N . GLU A 1 77 ? 8.101 -5.916 -23.054 1.00 94.81 77 GLU A N 1
ATOM 571 C CA . GLU A 1 77 ? 6.921 -6.329 -23.832 1.00 94.81 77 GLU A CA 1
ATOM 572 C C . GLU A 1 77 ? 5.703 -5.415 -23.643 1.00 94.81 77 GLU A C 1
ATOM 574 O O . GLU A 1 77 ? 4.941 -5.204 -24.585 1.00 94.81 77 GLU A O 1
ATOM 579 N N . GLU A 1 78 ? 5.502 -4.905 -22.428 1.00 94.50 78 GLU A N 1
ATOM 580 C CA . GLU A 1 78 ? 4.339 -4.095 -22.041 1.00 94.50 78 GLU A CA 1
ATOM 581 C C . GLU A 1 78 ? 4.655 -2.593 -21.960 1.00 94.50 78 GLU A C 1
ATOM 583 O O . GLU A 1 78 ? 3.808 -1.814 -21.532 1.00 94.50 78 GLU A O 1
ATOM 588 N N . ASP A 1 79 ? 5.863 -2.186 -22.362 1.00 94.44 79 ASP A N 1
ATOM 589 C CA . ASP A 1 79 ? 6.334 -0.796 -22.340 1.00 94.44 79 ASP A CA 1
ATOM 590 C C . ASP A 1 79 ? 6.214 -0.132 -20.952 1.00 94.44 79 ASP A C 1
ATOM 592 O O . ASP A 1 79 ? 5.769 1.004 -20.800 1.00 94.44 79 ASP A O 1
ATOM 596 N N . LEU A 1 80 ? 6.602 -0.862 -19.900 1.00 96.50 80 LEU A N 1
ATOM 597 C CA . LEU A 1 80 ? 6.477 -0.424 -18.507 1.00 96.50 80 LEU A CA 1
ATOM 598 C C . LEU A 1 80 ? 7.731 0.305 -18.031 1.00 96.50 80 LEU A C 1
ATOM 600 O O . LEU A 1 80 ? 8.858 -0.135 -18.264 1.00 96.50 80 LEU A O 1
ATOM 604 N N . GLY A 1 81 ? 7.544 1.339 -17.215 1.00 97.69 81 GLY A N 1
ATOM 605 C CA . GLY A 1 81 ? 8.613 1.893 -16.395 1.00 97.69 81 GLY A CA 1
ATOM 606 C C . GLY A 1 81 ? 8.952 0.949 -15.247 1.00 97.69 81 GLY A C 1
ATOM 607 O O . GLY A 1 81 ? 8.108 0.665 -14.406 1.00 97.69 81 GLY A O 1
ATOM 608 N N . LEU A 1 82 ? 10.192 0.475 -15.172 1.00 97.94 82 LEU A N 1
ATOM 609 C CA . LEU A 1 82 ? 10.666 -0.430 -14.124 1.00 97.94 82 LEU A CA 1
ATOM 610 C C . LEU A 1 82 ? 11.862 0.177 -13.398 1.00 97.94 82 LEU A C 1
ATOM 612 O O . LEU A 1 82 ? 12.838 0.593 -14.023 1.00 97.94 82 LEU A O 1
ATOM 616 N N . VAL A 1 83 ? 11.821 0.147 -12.068 1.00 96.81 83 VAL A N 1
ATOM 617 C CA . VAL A 1 83 ? 12.927 0.508 -11.178 1.00 96.81 83 VAL A CA 1
ATOM 618 C C . VAL A 1 83 ? 13.144 -0.619 -10.179 1.00 96.81 83 VAL A C 1
ATOM 620 O O . VAL A 1 83 ? 12.224 -1.042 -9.489 1.00 96.81 83 VAL A O 1
ATOM 623 N N . ILE A 1 84 ? 14.375 -1.105 -10.075 1.00 94.12 84 ILE A N 1
ATOM 624 C CA . ILE A 1 84 ? 14.764 -2.113 -9.089 1.00 94.12 84 ILE A CA 1
ATOM 625 C C . ILE A 1 84 ? 15.889 -1.542 -8.243 1.00 94.12 84 ILE A C 1
ATOM 627 O O . ILE A 1 84 ? 16.940 -1.232 -8.794 1.00 94.12 84 ILE A O 1
ATOM 631 N N . SER A 1 85 ? 15.684 -1.450 -6.932 1.00 90.44 85 SER A N 1
ATOM 632 C CA . SER A 1 85 ? 16.620 -0.857 -5.976 1.00 90.44 85 SER A CA 1
ATOM 633 C C . SER A 1 85 ? 17.014 -1.860 -4.889 1.00 90.44 85 SER A C 1
ATOM 635 O O . SER A 1 85 ? 16.161 -2.511 -4.271 1.00 90.44 85 SER A O 1
ATOM 637 N N . TRP A 1 86 ? 18.315 -1.965 -4.611 1.00 84.81 86 TRP A N 1
ATOM 638 C CA . TRP A 1 86 ? 18.844 -2.785 -3.518 1.00 84.81 86 TRP A CA 1
ATOM 639 C C . TRP A 1 86 ? 19.278 -1.893 -2.347 1.00 84.81 86 TRP A C 1
ATOM 641 O O . TRP A 1 86 ? 20.135 -1.028 -2.529 1.00 84.81 86 TRP A O 1
ATOM 651 N N . PRO A 1 87 ? 18.708 -2.065 -1.140 1.00 69.44 87 PRO A N 1
ATOM 652 C CA . PRO A 1 87 ? 19.131 -1.289 0.018 1.00 69.44 87 PRO A CA 1
ATOM 653 C C . PRO A 1 87 ? 20.590 -1.599 0.383 1.00 69.44 87 PRO A C 1
ATOM 655 O O . PRO A 1 87 ? 21.049 -2.731 0.242 1.00 69.44 87 PRO A O 1
ATOM 658 N N . GLY A 1 88 ? 21.313 -0.589 0.873 1.00 62.94 88 GLY A N 1
ATOM 659 C CA . GLY A 1 88 ? 22.669 -0.749 1.413 1.00 62.94 88 GLY A CA 1
ATOM 660 C C . GLY A 1 88 ? 23.811 -0.687 0.393 1.00 62.94 88 GLY A C 1
ATOM 661 O O . GLY A 1 88 ? 24.966 -0.809 0.790 1.00 62.94 88 GLY A O 1
ATOM 662 N N . THR A 1 89 ? 23.530 -0.455 -0.892 1.00 58.34 89 THR A N 1
ATOM 663 C CA . THR A 1 89 ? 24.568 -0.191 -1.898 1.00 58.34 89 THR A CA 1
ATOM 664 C C . THR A 1 89 ? 24.515 1.265 -2.356 1.00 58.34 89 THR A C 1
ATOM 666 O O . THR A 1 89 ? 23.492 1.756 -2.821 1.00 58.34 89 THR A O 1
ATOM 669 N N . THR A 1 90 ? 25.620 1.987 -2.178 1.00 55.69 90 THR A N 1
ATOM 670 C CA . THR A 1 90 ? 25.808 3.379 -2.627 1.00 55.69 90 THR A CA 1
ATOM 671 C C . THR A 1 90 ? 26.543 3.465 -3.970 1.00 55.69 90 THR A C 1
ATOM 673 O O . THR A 1 90 ? 26.869 4.556 -4.432 1.00 55.69 90 THR A O 1
ATOM 676 N N . ALA A 1 91 ? 26.823 2.325 -4.610 1.00 54.19 91 ALA A N 1
ATOM 677 C CA . ALA A 1 91 ? 27.545 2.271 -5.875 1.0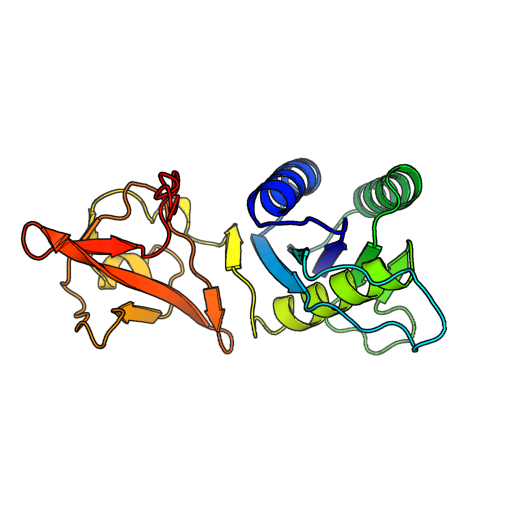0 54.19 91 ALA A CA 1
ATOM 678 C C . ALA A 1 91 ? 26.634 2.574 -7.078 1.00 54.19 91 ALA A C 1
ATOM 680 O O . ALA A 1 91 ? 25.447 2.244 -7.082 1.00 54.19 91 ALA A O 1
ATOM 681 N N . ALA A 1 92 ? 27.213 3.127 -8.149 1.00 46.00 92 ALA A N 1
ATOM 682 C CA . ALA A 1 92 ? 26.590 3.149 -9.471 1.00 46.00 92 ALA A CA 1
ATOM 683 C C . ALA A 1 92 ? 26.294 1.694 -9.898 1.00 46.00 92 ALA A C 1
ATOM 685 O O . ALA A 1 92 ? 27.210 0.925 -10.174 1.00 46.00 92 ALA A O 1
ATOM 686 N N . GLY A 1 93 ? 25.022 1.291 -9.841 1.00 55.03 93 GLY A N 1
ATOM 687 C CA . GLY A 1 93 ? 24.583 -0.113 -9.914 1.00 55.03 93 GLY A CA 1
ATOM 688 C C . GLY A 1 93 ? 23.586 -0.516 -8.816 1.00 55.03 93 GLY A C 1
ATOM 689 O O . GLY A 1 93 ? 22.975 -1.576 -8.909 1.00 55.03 93 GLY A O 1
ATOM 690 N N . ALA A 1 94 ? 23.370 0.347 -7.817 1.00 72.62 94 ALA A N 1
ATOM 691 C CA . ALA A 1 94 ? 22.360 0.197 -6.764 1.00 72.62 94 ALA A CA 1
ATOM 692 C C . ALA A 1 94 ? 20.913 0.147 -7.268 1.00 72.62 94 ALA A C 1
ATOM 694 O O . ALA A 1 94 ? 20.023 -0.351 -6.572 1.00 72.62 94 ALA A O 1
ATOM 695 N N . THR A 1 95 ? 20.697 0.658 -8.479 1.00 84.31 95 THR A N 1
ATOM 696 C CA . THR A 1 95 ? 19.390 0.757 -9.106 1.00 84.31 95 THR A CA 1
ATOM 697 C C . THR A 1 95 ? 19.481 0.349 -10.570 1.00 84.31 95 THR A C 1
ATOM 699 O O . THR A 1 95 ? 20.357 0.809 -11.300 1.00 84.31 95 THR A O 1
ATOM 702 N N . THR A 1 96 ? 18.568 -0.510 -11.013 1.00 90.56 96 THR A N 1
ATOM 703 C CA . THR A 1 96 ? 18.329 -0.803 -12.433 1.00 90.56 96 THR A CA 1
ATOM 704 C C . THR A 1 96 ? 17.073 -0.076 -12.881 1.00 90.56 96 THR A C 1
ATOM 706 O O . THR A 1 96 ? 16.071 -0.123 -12.174 1.00 90.56 96 THR A O 1
ATOM 709 N N . THR A 1 97 ? 17.112 0.547 -14.060 1.00 94.94 97 THR A N 1
ATOM 710 C CA . THR A 1 97 ? 15.940 1.172 -14.686 1.00 94.94 97 THR A CA 1
ATOM 711 C C . THR A 1 97 ? 15.728 0.663 -16.109 1.00 94.94 97 THR A C 1
ATOM 713 O O . THR A 1 97 ? 16.712 0.433 -16.813 1.00 94.94 97 THR A O 1
ATOM 716 N N . LEU A 1 98 ? 14.474 0.491 -16.529 1.00 96.00 98 LEU A N 1
ATOM 717 C CA . LEU A 1 98 ? 14.083 0.030 -17.869 1.00 96.00 98 LEU A CA 1
ATOM 718 C C . LEU A 1 98 ? 12.727 0.641 -18.262 1.00 96.00 98 LEU A C 1
ATOM 720 O O . LEU A 1 98 ? 11.917 0.880 -17.372 1.00 96.00 98 LEU A O 1
ATOM 724 N N . GLY A 1 99 ? 12.497 0.862 -19.559 1.00 95.50 99 GLY A N 1
ATOM 725 C CA . GLY A 1 99 ? 11.227 1.355 -20.107 1.00 95.50 99 GLY A CA 1
ATOM 726 C C . GLY A 1 99 ? 11.228 2.839 -20.495 1.00 95.50 99 GLY A C 1
ATOM 727 O O . GLY A 1 99 ? 12.278 3.495 -20.416 1.00 95.50 99 GLY A O 1
ATOM 728 N N . PRO A 1 100 ? 10.065 3.379 -20.906 1.00 93.44 100 PRO A N 1
ATOM 729 C CA . PRO A 1 100 ? 9.906 4.776 -21.303 1.00 93.44 100 PRO A CA 1
ATOM 730 C C . PRO A 1 100 ? 10.305 5.752 -20.201 1.00 93.44 100 PRO A C 1
ATOM 732 O O . PRO A 1 100 ? 10.004 5.540 -19.026 1.00 93.44 100 PRO A O 1
ATOM 735 N N . ALA A 1 101 ? 10.956 6.858 -20.570 1.00 91.38 101 ALA A N 1
ATOM 736 C CA . ALA A 1 101 ? 11.522 7.807 -19.610 1.00 91.38 101 ALA A CA 1
ATOM 737 C C . ALA A 1 101 ? 10.472 8.376 -18.637 1.00 91.38 101 ALA A C 1
ATOM 739 O O . ALA A 1 101 ? 10.746 8.497 -17.441 1.00 91.38 101 ALA A O 1
ATOM 740 N N . GLN A 1 102 ? 9.272 8.676 -19.139 1.00 89.62 102 GLN A N 1
ATOM 741 C CA . GLN A 1 102 ? 8.150 9.193 -18.359 1.00 89.62 102 GLN A CA 1
ATOM 742 C C . GLN A 1 102 ? 7.628 8.178 -17.330 1.00 89.62 102 GLN A C 1
ATOM 744 O O . GLN A 1 102 ? 7.416 8.543 -16.178 1.00 89.62 102 GLN A O 1
ATOM 749 N N . LEU A 1 103 ? 7.530 6.896 -17.692 1.00 95.44 103 LEU A N 1
ATOM 750 C CA . LEU A 1 103 ? 7.095 5.840 -16.771 1.00 95.44 103 LEU A CA 1
ATOM 751 C C . LEU A 1 103 ? 8.210 5.459 -15.790 1.00 95.44 103 LEU A C 1
ATOM 753 O O . LEU A 1 103 ? 7.984 5.219 -14.606 1.00 95.44 103 LEU A O 1
ATOM 757 N N . VAL A 1 104 ? 9.471 5.473 -16.232 1.00 96.12 104 VAL A N 1
ATOM 758 C CA . VAL A 1 104 ? 10.613 5.314 -15.321 1.00 96.12 104 VAL A CA 1
ATOM 759 C C . VAL A 1 104 ? 10.616 6.415 -14.257 1.00 96.12 104 VAL A C 1
ATOM 761 O O . VAL A 1 104 ? 10.995 6.146 -13.116 1.00 96.12 104 VAL A O 1
ATOM 764 N N . ALA A 1 105 ? 10.193 7.640 -14.584 1.00 94.25 105 ALA A N 1
ATOM 765 C CA . ALA A 1 105 ? 10.082 8.718 -13.606 1.00 94.25 105 ALA A CA 1
ATOM 766 C C . ALA A 1 105 ? 9.031 8.415 -12.522 1.00 94.25 105 ALA A C 1
ATOM 768 O O . ALA A 1 105 ? 9.343 8.559 -11.336 1.00 94.25 105 ALA A O 1
ATOM 769 N N . GLY A 1 106 ? 7.842 7.927 -12.890 1.00 95.94 106 GLY A N 1
ATOM 770 C CA . GLY A 1 106 ? 6.823 7.518 -11.917 1.00 95.94 106 GLY A CA 1
ATOM 771 C C . GLY A 1 106 ? 7.247 6.303 -11.086 1.00 95.94 106 GLY A C 1
ATOM 772 O O . GLY A 1 106 ? 7.128 6.318 -9.859 1.00 95.94 106 GLY A O 1
ATOM 773 N N . ALA A 1 107 ? 7.892 5.304 -11.697 1.00 97.62 107 ALA A N 1
ATOM 774 C CA . ALA A 1 107 ? 8.476 4.175 -10.968 1.00 97.62 107 ALA A CA 1
ATOM 775 C C . ALA A 1 107 ? 9.591 4.617 -9.994 1.00 97.62 107 ALA A C 1
ATOM 777 O O . ALA A 1 107 ? 9.717 4.077 -8.891 1.00 97.62 107 ALA A O 1
ATOM 778 N N . ARG A 1 108 ? 10.394 5.633 -10.345 1.00 96.19 108 ARG A N 1
ATOM 779 C CA . ARG A 1 108 ? 11.395 6.214 -9.430 1.00 96.19 108 ARG A CA 1
ATOM 780 C C . ARG A 1 108 ? 10.733 6.901 -8.245 1.00 96.19 108 ARG A C 1
ATOM 782 O O . ARG A 1 108 ? 11.199 6.696 -7.127 1.00 96.19 108 ARG A O 1
ATOM 789 N N . LEU A 1 109 ? 9.666 7.668 -8.474 1.00 96.00 109 LEU A N 1
ATOM 790 C CA . LEU A 1 109 ? 8.881 8.288 -7.405 1.00 96.00 109 LEU A CA 1
ATOM 791 C C . LEU A 1 109 ? 8.336 7.218 -6.454 1.00 96.00 109 LEU A C 1
ATOM 793 O O . LEU A 1 109 ? 8.602 7.279 -5.256 1.00 96.00 109 LEU A O 1
ATOM 797 N N . ALA A 1 110 ? 7.688 6.181 -6.988 1.00 97.25 110 ALA A N 1
ATOM 798 C CA . ALA A 1 110 ? 7.162 5.078 -6.188 1.00 97.25 110 ALA A CA 1
ATOM 799 C C . ALA A 1 110 ? 8.262 4.360 -5.381 1.00 97.25 110 ALA A C 1
ATOM 801 O O . ALA A 1 110 ? 8.084 4.079 -4.196 1.00 97.25 110 ALA A O 1
ATOM 802 N N . SER A 1 111 ? 9.436 4.111 -5.976 1.00 96.06 111 SER A N 1
ATOM 803 C CA . SER A 1 111 ? 10.584 3.544 -5.252 1.00 96.06 111 SER A CA 1
ATOM 804 C C . SER A 1 111 ? 11.106 4.482 -4.155 1.00 96.06 111 SER A C 1
ATOM 806 O O . SER A 1 111 ? 11.497 4.002 -3.088 1.00 96.06 111 SER A O 1
ATOM 808 N N . ALA A 1 112 ? 11.161 5.790 -4.419 1.00 93.75 112 ALA A N 1
ATOM 809 C CA . ALA A 1 112 ? 11.680 6.798 -3.497 1.00 93.75 112 ALA A CA 1
ATOM 810 C C . ALA A 1 112 ? 10.743 7.046 -2.310 1.00 93.75 112 ALA A C 1
ATOM 812 O O . ALA A 1 112 ? 11.222 7.327 -1.217 1.00 93.75 112 ALA A O 1
ATOM 813 N N . GLU A 1 113 ? 9.432 6.904 -2.504 1.00 95.06 113 GLU A N 1
ATOM 814 C CA . GLU A 1 113 ? 8.440 6.976 -1.430 1.00 95.06 113 GLU A CA 1
ATOM 815 C C . GLU A 1 113 ? 8.330 5.662 -0.649 1.00 95.06 113 GLU A C 1
ATOM 817 O O . GLU A 1 113 ? 8.290 5.662 0.584 1.00 95.06 113 GLU A O 1
ATOM 822 N N . GLY A 1 114 ? 8.315 4.531 -1.361 1.00 92.19 114 GLY A N 1
ATOM 823 C CA . GLY A 1 114 ? 8.140 3.207 -0.769 1.00 92.19 114 GLY A CA 1
ATOM 824 C C . GLY A 1 114 ? 9.310 2.786 0.120 1.00 92.19 114 GLY A C 1
ATOM 825 O O . GLY A 1 114 ? 9.093 2.195 1.177 1.00 92.19 114 GLY A O 1
ATOM 826 N N . SER A 1 115 ? 10.549 3.136 -0.248 1.00 90.00 115 SER A N 1
ATOM 827 C CA . SER A 1 115 ? 11.741 2.728 0.513 1.00 90.00 115 SER A CA 1
ATOM 828 C C . SER A 1 115 ? 11.822 3.282 1.931 1.00 90.00 115 SER A C 1
ATOM 830 O O . SER A 1 115 ? 12.015 2.490 2.853 1.00 90.00 115 SER A O 1
ATOM 832 N N . PRO A 1 116 ? 11.695 4.600 2.147 1.00 89.81 116 PRO A N 1
ATOM 833 C CA . PRO A 1 116 ? 11.615 5.173 3.482 1.00 89.81 116 PRO A CA 1
ATOM 834 C C . PRO A 1 116 ? 10.192 5.131 4.059 1.00 89.81 116 PRO A C 1
ATOM 836 O O . PRO A 1 116 ? 9.992 5.622 5.167 1.00 89.81 116 PRO A O 1
ATOM 839 N N . ARG A 1 117 ? 9.208 4.580 3.327 1.00 94.19 117 ARG A N 1
ATOM 840 C CA . ARG A 1 117 ? 7.786 4.563 3.709 1.00 94.19 117 ARG A CA 1
ATOM 841 C C . ARG A 1 117 ? 7.255 5.971 4.003 1.00 94.19 117 ARG A C 1
ATOM 843 O O . ARG A 1 117 ? 6.542 6.202 4.978 1.00 94.19 117 ARG A O 1
ATOM 850 N N . THR A 1 118 ? 7.644 6.946 3.186 1.00 94.69 118 THR A N 1
ATOM 851 C CA . THR A 1 118 ? 7.211 8.341 3.364 1.00 94.69 118 THR A CA 1
ATOM 852 C C . THR A 1 118 ? 5.788 8.561 2.866 1.00 94.69 118 THR A C 1
ATOM 854 O O . THR A 1 118 ? 5.082 9.387 3.444 1.00 94.69 118 THR A O 1
ATOM 857 N N . ALA A 1 119 ? 5.374 7.812 1.840 1.00 96.00 119 ALA A N 1
ATOM 858 C CA . ALA A 1 119 ? 4.051 7.868 1.231 1.00 96.00 119 ALA A CA 1
ATOM 859 C C . ALA A 1 119 ? 3.684 6.542 0.533 1.00 96.00 119 ALA A C 1
ATOM 861 O O . ALA A 1 119 ? 4.509 5.634 0.394 1.00 96.00 119 ALA A O 1
ATOM 862 N N . GLY A 1 120 ? 2.424 6.442 0.103 1.00 96.50 120 GLY A N 1
ATOM 863 C CA . GLY A 1 120 ? 1.859 5.299 -0.620 1.00 96.50 120 GLY A CA 1
ATOM 864 C C . GLY A 1 120 ? 0.667 4.681 0.111 1.00 96.50 120 GLY A C 1
ATOM 865 O O . GLY A 1 120 ? 0.616 4.673 1.338 1.00 96.50 120 GLY A O 1
ATOM 866 N N . ARG A 1 121 ? -0.308 4.158 -0.636 1.00 97.38 121 ARG A N 1
ATOM 867 C CA . ARG A 1 121 ? -1.443 3.406 -0.072 1.00 97.38 121 ARG A CA 1
ATOM 868 C C . ARG A 1 121 ? -1.119 1.921 -0.048 1.00 97.38 121 ARG A C 1
ATOM 870 O O . ARG A 1 121 ? -0.766 1.362 -1.084 1.00 97.38 121 ARG A O 1
ATOM 877 N N . LEU A 1 122 ? -1.275 1.288 1.104 1.00 97.44 122 LEU A N 1
ATOM 878 C CA . LEU A 1 122 ? -0.910 -0.103 1.346 1.00 97.44 122 LEU A CA 1
ATOM 879 C C . LEU A 1 122 ? -1.909 -1.077 0.714 1.00 97.44 122 LEU A C 1
ATOM 881 O O . LEU A 1 122 ? -3.048 -1.168 1.152 1.00 97.44 122 LEU A O 1
ATOM 885 N N . PHE A 1 123 ? -1.455 -1.846 -0.276 1.00 96.25 123 PHE A N 1
ATOM 886 C CA . PHE A 1 123 ? -2.189 -2.963 -0.882 1.00 96.25 123 PHE A CA 1
ATOM 887 C C . PHE A 1 123 ? -1.957 -4.277 -0.125 1.00 96.25 123 PHE A C 1
ATOM 889 O O . PHE A 1 123 ? -2.896 -5.017 0.166 1.00 96.25 123 PHE A O 1
ATOM 896 N N . ARG A 1 124 ? -0.694 -4.550 0.226 1.00 96.50 124 ARG A N 1
ATOM 897 C CA . ARG A 1 124 ? -0.258 -5.707 1.023 1.00 96.50 124 ARG A CA 1
ATOM 898 C C . ARG A 1 124 ? 0.659 -5.219 2.133 1.00 96.50 124 ARG A C 1
ATOM 900 O O . ARG A 1 124 ? 1.510 -4.369 1.878 1.00 96.50 124 ARG A O 1
ATOM 907 N N . PHE A 1 125 ? 0.488 -5.746 3.340 1.00 96.19 125 PHE A N 1
ATOM 908 C CA . PHE A 1 125 ? 1.315 -5.404 4.498 1.00 96.19 125 PHE A CA 1
ATOM 909 C C . PHE A 1 125 ? 1.292 -6.513 5.563 1.00 96.19 125 PHE A C 1
ATOM 911 O O . PHE A 1 125 ? 0.339 -7.299 5.624 1.00 96.19 125 PHE A O 1
ATOM 918 N N . PRO A 1 126 ? 2.319 -6.583 6.429 1.00 95.00 126 PRO A N 1
ATOM 919 C CA . PRO A 1 126 ? 2.326 -7.489 7.574 1.00 95.00 126 PRO A CA 1
ATOM 920 C C . PRO A 1 126 ? 1.120 -7.265 8.496 1.00 95.00 126 PRO A C 1
ATOM 922 O O . PRO A 1 126 ? 0.793 -6.132 8.825 1.00 95.00 126 PRO A O 1
ATOM 925 N N . GLY A 1 127 ? 0.467 -8.345 8.934 1.00 95.94 127 GLY A N 1
ATOM 926 C CA . GLY A 1 127 ? -0.693 -8.276 9.837 1.00 95.94 127 GLY A CA 1
ATOM 927 C C . GLY A 1 127 ? -2.050 -8.087 9.147 1.00 95.94 127 GLY A C 1
ATOM 928 O O . GLY A 1 127 ? -3.080 -8.245 9.798 1.00 95.94 127 GLY A O 1
ATOM 929 N N . GLN A 1 128 ? -2.094 -7.860 7.829 1.00 95.81 128 GLN A N 1
ATOM 930 C CA . GLN A 1 128 ? -3.337 -7.618 7.078 1.00 95.81 128 GLN A CA 1
ATOM 931 C C . GLN A 1 128 ? -4.429 -8.684 7.300 1.00 95.81 128 GLN A C 1
ATOM 933 O O . GLN A 1 128 ? -5.611 -8.357 7.376 1.00 95.81 128 GLN A O 1
ATOM 938 N N . SER A 1 129 ? -4.069 -9.964 7.454 1.00 95.62 129 SER A N 1
ATOM 939 C CA . SER A 1 129 ? -5.041 -11.042 7.701 1.00 95.62 129 SER A CA 1
ATOM 940 C C . SER A 1 129 ? -5.758 -10.937 9.051 1.00 95.62 129 SER A C 1
ATOM 942 O O . SER A 1 129 ? -6.848 -11.486 9.194 1.00 95.62 129 SER A O 1
ATOM 944 N N . ALA A 1 130 ? -5.162 -10.250 10.031 1.00 97.12 130 ALA A N 1
ATOM 945 C CA . ALA A 1 130 ? -5.758 -10.003 11.342 1.00 97.12 130 ALA A CA 1
ATOM 946 C C . ALA A 1 130 ? -6.715 -8.796 11.344 1.00 97.12 130 ALA A C 1
ATOM 948 O O . ALA A 1 130 ? -7.455 -8.616 12.305 1.00 97.12 130 ALA A O 1
ATOM 949 N N . ALA A 1 131 ? -6.737 -7.993 10.275 1.00 96.31 131 ALA A N 1
ATOM 950 C CA . ALA A 1 131 ? -7.557 -6.790 10.140 1.00 96.31 131 ALA A CA 1
ATOM 951 C C . ALA A 1 131 ? -8.976 -7.085 9.616 1.00 96.31 131 ALA A C 1
ATOM 953 O O . ALA A 1 131 ? -9.414 -6.496 8.627 1.00 96.31 131 ALA A O 1
ATOM 954 N N . ARG A 1 132 ? -9.674 -8.056 10.215 1.00 96.12 132 ARG A N 1
ATOM 955 C CA . ARG A 1 132 ? -10.977 -8.537 9.728 1.00 96.12 132 ARG A CA 1
ATOM 956 C C . ARG A 1 132 ? -12.053 -8.503 10.808 1.00 96.12 132 ARG A C 1
ATOM 958 O O . ARG A 1 132 ? -11.797 -8.835 11.961 1.00 96.12 132 ARG A O 1
ATOM 965 N N . GLY A 1 133 ? -13.272 -8.147 10.405 1.00 96.06 133 GLY A N 1
ATOM 966 C CA . GLY A 1 133 ? -14.424 -7.975 11.289 1.00 96.06 133 GLY A CA 1
ATOM 967 C C . GLY A 1 133 ? -14.346 -6.729 12.177 1.00 96.06 133 GLY A C 1
ATOM 968 O O . GLY A 1 133 ? -13.745 -5.716 11.810 1.00 96.06 133 GLY A O 1
ATOM 969 N N . ARG A 1 134 ? -14.987 -6.815 13.346 1.00 97.56 134 ARG A N 1
ATOM 970 C CA . ARG A 1 134 ? -15.015 -5.753 14.359 1.00 97.56 134 ARG A CA 1
ATOM 971 C C . ARG A 1 134 ? -13.867 -5.921 15.337 1.00 97.56 134 ARG A C 1
ATOM 973 O O . ARG A 1 134 ? -13.759 -6.958 15.987 1.00 97.56 134 ARG A O 1
ATOM 980 N N . LEU A 1 135 ? -13.046 -4.888 15.442 1.00 98.38 135 LEU A N 1
ATOM 981 C CA . LEU A 1 135 ? -11.825 -4.867 16.237 1.00 98.38 135 LEU A CA 1
ATOM 982 C C . LEU A 1 135 ? -11.764 -3.564 17.020 1.00 98.38 135 LEU A C 1
ATOM 984 O O . LEU A 1 135 ? -12.296 -2.549 16.576 1.00 98.38 135 LEU A O 1
ATOM 988 N N . THR A 1 136 ? -11.106 -3.571 18.172 1.00 98.62 136 THR A N 1
ATOM 989 C CA . THR A 1 136 ? -10.783 -2.308 18.839 1.00 98.62 136 THR A CA 1
ATOM 990 C C . THR A 1 136 ? -9.621 -1.611 18.127 1.00 98.62 136 THR A C 1
ATOM 992 O O . THR A 1 136 ? -8.825 -2.251 17.429 1.00 98.62 136 THR A O 1
ATOM 995 N N . ALA A 1 137 ? -9.476 -0.300 18.322 1.00 98.50 137 ALA A N 1
ATOM 996 C CA . ALA A 1 137 ? -8.305 0.431 17.841 1.00 98.50 137 ALA A CA 1
ATOM 997 C C . ALA A 1 137 ? -6.998 -0.191 18.363 1.00 98.50 137 ALA A C 1
ATOM 999 O O . ALA A 1 137 ? -6.016 -0.281 17.627 1.00 98.50 137 ALA A O 1
ATOM 1000 N N . ARG A 1 138 ? -7.000 -0.691 19.605 1.00 98.62 138 ARG A N 1
ATOM 1001 C CA . ARG A 1 138 ? -5.878 -1.446 20.172 1.00 98.62 138 ARG A CA 1
ATOM 1002 C C . ARG A 1 138 ? -5.593 -2.740 19.410 1.00 98.62 138 ARG A C 1
ATOM 1004 O O . ARG A 1 138 ? -4.444 -2.974 19.058 1.00 98.62 138 ARG A O 1
ATOM 1011 N N . ASP A 1 139 ? -6.608 -3.555 19.115 1.00 98.56 139 ASP A N 1
ATOM 1012 C CA . ASP A 1 139 ? -6.409 -4.819 18.386 1.00 98.56 139 ASP A CA 1
ATOM 1013 C C . ASP A 1 139 ? -5.748 -4.594 17.018 1.00 98.56 139 ASP A C 1
ATOM 1015 O O . ASP A 1 139 ? -4.870 -5.362 16.617 1.00 98.56 139 ASP A O 1
ATOM 1019 N N . LEU A 1 140 ? -6.142 -3.529 16.312 1.00 98.38 140 LEU A N 1
ATOM 1020 C CA . LEU A 1 140 ? -5.550 -3.168 15.024 1.00 98.38 140 LEU A CA 1
ATOM 1021 C C . LEU A 1 140 ? -4.072 -2.776 15.157 1.00 98.38 140 LEU A C 1
ATOM 1023 O O . LEU A 1 140 ? -3.261 -3.175 14.319 1.00 98.38 140 LEU A O 1
ATOM 1027 N N . ARG A 1 141 ? -3.695 -2.057 16.220 1.00 98.25 141 ARG A N 1
ATOM 1028 C CA . ARG A 1 141 ? -2.286 -1.714 16.454 1.00 98.25 141 ARG A CA 1
ATOM 1029 C C . ARG A 1 141 ? -1.447 -2.918 16.854 1.00 98.25 141 ARG A C 1
ATOM 1031 O O . ARG A 1 141 ? -0.381 -3.147 16.292 1.00 98.25 141 ARG A O 1
ATOM 1038 N N . ASP A 1 142 ? -1.970 -3.734 17.759 1.00 98.06 142 ASP A N 1
ATOM 1039 C CA . ASP A 1 142 ? -1.233 -4.864 18.320 1.00 98.06 142 ASP A CA 1
ATOM 1040 C C . ASP A 1 142 ? -1.065 -6.019 17.321 1.00 98.06 142 ASP A C 1
ATOM 1042 O O . ASP A 1 142 ? -0.122 -6.804 17.436 1.00 98.06 142 ASP A O 1
ATOM 1046 N N . ARG A 1 143 ? -1.999 -6.179 16.369 1.00 97.19 143 ARG A N 1
ATOM 1047 C CA . ARG A 1 143 ? -2.096 -7.406 15.552 1.00 97.19 143 ARG A CA 1
ATOM 1048 C C . ARG A 1 143 ? -2.165 -7.172 14.051 1.00 97.19 143 ARG A C 1
ATOM 1050 O O . ARG A 1 143 ? -1.809 -8.077 13.299 1.00 97.19 143 ARG A O 1
ATOM 1057 N N . ALA A 1 144 ? -2.628 -6.004 13.605 1.00 97.19 144 ALA A N 1
ATOM 1058 C CA . ALA A 1 144 ? -2.902 -5.745 12.193 1.00 97.19 144 ALA A CA 1
ATOM 1059 C C . ALA A 1 144 ? -1.845 -4.882 11.489 1.00 97.19 144 ALA A C 1
ATOM 1061 O O . ALA A 1 144 ? -2.055 -4.505 10.341 1.00 97.19 144 ALA A O 1
ATOM 1062 N N . GLY A 1 145 ? -0.714 -4.580 12.135 1.00 96.00 145 GLY A N 1
ATOM 1063 C CA . GLY A 1 145 ? 0.363 -3.802 11.509 1.00 96.00 145 GLY A CA 1
ATOM 1064 C C . GLY A 1 145 ? -0.028 -2.350 11.212 1.00 96.00 145 GLY A C 1
ATOM 1065 O O . GLY A 1 145 ? 0.440 -1.765 10.233 1.00 96.00 145 GLY A O 1
ATOM 1066 N N . ILE A 1 146 ? -0.925 -1.789 12.027 1.00 98.38 146 ILE A N 1
ATOM 1067 C CA . ILE A 1 146 ? -1.348 -0.390 11.955 1.00 98.38 146 ILE A CA 1
ATOM 1068 C C . ILE A 1 146 ? -0.649 0.384 13.066 1.00 98.38 146 ILE A C 1
ATOM 1070 O O . ILE A 1 146 ? -0.802 0.055 14.232 1.00 98.38 146 ILE A O 1
ATOM 1074 N N . ASP A 1 147 ? 0.087 1.435 12.736 1.00 98.12 147 ASP A N 1
ATOM 1075 C CA . ASP A 1 147 ? 0.790 2.225 13.750 1.00 98.12 147 ASP A CA 1
ATOM 1076 C C . ASP A 1 147 ? -0.132 3.295 14.343 1.00 98.12 147 ASP A C 1
ATOM 1078 O O . ASP A 1 147 ? -0.172 3.521 15.555 1.00 98.12 147 ASP A O 1
ATOM 1082 N N . VAL A 1 148 ? -0.907 3.956 13.479 1.00 98.00 148 VAL A N 1
ATOM 1083 C CA . VAL A 1 148 ? -1.759 5.090 13.842 1.00 98.00 148 VAL A CA 1
ATOM 1084 C C . VAL A 1 148 ? -3.154 4.891 13.268 1.00 98.00 148 VAL A C 1
ATOM 1086 O O . VAL A 1 148 ? -3.324 4.450 12.135 1.00 98.00 148 VAL A O 1
ATOM 1089 N N . ILE A 1 149 ? -4.167 5.242 14.055 1.00 98.50 149 ILE A N 1
ATOM 1090 C CA . ILE A 1 149 ? -5.560 5.271 13.610 1.00 98.50 149 ILE A CA 1
ATOM 1091 C C . ILE A 1 149 ? -6.044 6.699 13.805 1.00 98.50 149 ILE A C 1
ATOM 1093 O O . ILE A 1 149 ? -6.027 7.199 14.930 1.00 98.50 149 ILE A O 1
ATOM 1097 N N . GLU A 1 150 ? -6.428 7.354 12.714 1.00 97.94 150 GLU A N 1
ATOM 1098 C CA . GLU A 1 150 ? -6.853 8.753 12.714 1.00 97.94 150 GLU A CA 1
ATOM 1099 C C . GLU A 1 150 ? -8.319 8.854 12.299 1.00 97.94 150 GLU A C 1
ATOM 1101 O O . GLU A 1 150 ? -8.719 8.376 11.236 1.00 97.94 150 GLU A O 1
ATOM 1106 N N . GLY A 1 151 ? -9.124 9.509 13.133 1.00 97.56 151 GLY A N 1
ATOM 1107 C CA . GLY A 1 151 ? -10.501 9.833 12.803 1.00 97.56 151 GLY A CA 1
ATOM 1108 C C . GLY A 1 151 ? -10.592 11.083 11.928 1.00 97.56 151 GLY A C 1
ATOM 1109 O O . GLY A 1 151 ? -10.069 12.146 12.270 1.00 97.56 151 GLY A O 1
ATOM 1110 N N . ILE A 1 152 ? -11.292 10.982 10.802 1.00 95.75 152 ILE A N 1
ATOM 1111 C CA . ILE A 1 152 ? -11.520 12.111 9.894 1.00 95.75 152 ILE A CA 1
ATOM 1112 C C . ILE A 1 152 ? -12.387 13.172 10.580 1.00 95.75 152 ILE A C 1
ATOM 1114 O O . ILE A 1 152 ? -13.267 12.865 11.386 1.00 95.75 152 ILE A O 1
ATOM 1118 N N . GLY A 1 153 ? -12.116 14.444 10.276 1.00 92.62 153 GLY A N 1
ATOM 1119 C CA . GLY A 1 153 ? -12.883 15.572 10.810 1.00 92.62 153 GLY A CA 1
ATOM 1120 C C . GLY A 1 153 ? -12.694 15.800 12.311 1.00 92.62 153 GLY A C 1
ATOM 1121 O O . GLY A 1 153 ? -13.552 16.411 12.939 1.00 92.62 153 GLY A O 1
ATOM 1122 N N . GLY A 1 154 ? -11.598 15.302 12.895 1.00 91.31 154 GLY A N 1
ATOM 1123 C CA . GLY A 1 154 ? -11.336 15.410 14.333 1.00 91.31 154 GLY A CA 1
ATOM 1124 C C . GLY A 1 154 ? -12.097 14.390 15.180 1.00 91.31 154 GLY A C 1
ATOM 1125 O O . GLY A 1 154 ? -12.188 14.563 16.393 1.00 91.31 154 GLY A O 1
ATOM 1126 N N . THR A 1 155 ? -12.639 13.337 14.558 1.00 95.44 155 THR A N 1
ATOM 1127 C CA . THR A 1 155 ? -13.292 12.228 15.265 1.00 95.44 155 THR A CA 1
ATOM 1128 C C . THR A 1 155 ? -12.314 11.603 16.273 1.00 95.44 155 THR A C 1
ATOM 1130 O O . THR A 1 155 ? -11.249 11.132 15.861 1.00 95.44 155 THR A O 1
ATOM 1133 N N . PRO A 1 156 ? -12.634 11.580 17.581 1.00 95.88 156 PRO A N 1
ATOM 1134 C CA . PRO A 1 156 ? -11.781 10.939 18.576 1.00 95.88 156 PRO A CA 1
ATOM 1135 C C . PRO A 1 156 ? -11.680 9.431 18.341 1.00 95.88 156 PRO A C 1
ATOM 1137 O O . PRO A 1 156 ? -12.679 8.773 18.054 1.00 95.88 156 PRO A O 1
ATOM 1140 N N . VAL A 1 157 ? -10.476 8.881 18.502 1.00 97.94 157 VAL A N 1
ATOM 1141 C CA . VAL A 1 157 ? -10.226 7.435 18.459 1.00 97.94 157 VAL A CA 1
ATOM 1142 C C . VAL A 1 157 ? -9.498 7.038 19.736 1.00 97.94 157 VAL A C 1
ATOM 1144 O O . VAL A 1 157 ? -8.349 7.422 19.959 1.00 97.94 157 VAL A O 1
ATOM 1147 N N . HIS A 1 158 ? -10.179 6.269 20.575 1.00 97.38 158 HIS A N 1
ATOM 1148 C CA . HIS A 1 158 ? -9.638 5.679 21.793 1.00 97.38 158 HIS A CA 1
ATOM 1149 C C . HIS A 1 158 ? -9.278 4.214 21.551 1.00 97.38 158 HIS A C 1
ATOM 1151 O O . HIS A 1 158 ? -9.729 3.603 20.586 1.00 97.38 158 HIS A O 1
ATOM 1157 N N . ASP A 1 159 ? -8.461 3.634 22.426 1.00 98.19 159 ASP A N 1
ATOM 1158 C CA . ASP A 1 159 ? -8.020 2.239 22.304 1.00 98.19 15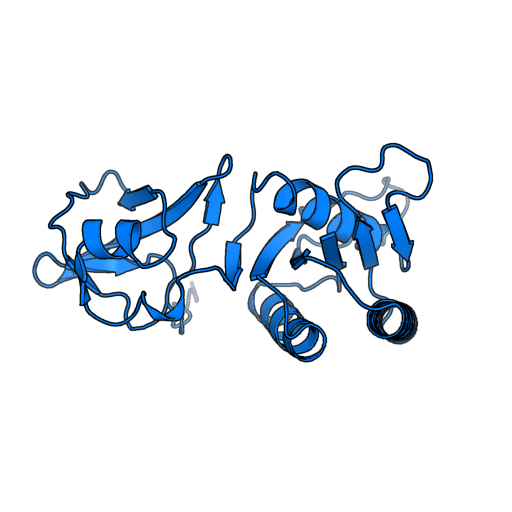9 ASP A CA 1
ATOM 1159 C C . ASP A 1 159 ? -9.171 1.233 22.248 1.00 98.19 159 ASP A C 1
ATOM 1161 O O . ASP A 1 159 ? -9.044 0.209 21.584 1.00 98.19 159 ASP A O 1
ATOM 1165 N N . ASP A 1 160 ? -10.271 1.528 22.933 1.00 98.06 160 ASP A N 1
ATOM 1166 C CA . ASP A 1 160 ? -11.493 0.732 23.007 1.00 98.06 160 ASP A CA 1
ATOM 1167 C C . ASP A 1 160 ? -12.523 1.089 21.924 1.00 98.06 160 ASP A C 1
ATOM 1169 O O . ASP A 1 160 ? -13.545 0.412 21.814 1.00 98.06 160 ASP A O 1
ATOM 1173 N N . SER A 1 161 ? -12.256 2.103 21.089 1.00 98.31 161 SER A N 1
ATOM 1174 C CA . SER A 1 161 ? -13.120 2.437 19.955 1.00 98.31 161 SER A CA 1
ATOM 1175 C C . SER A 1 161 ? -13.249 1.238 19.022 1.00 98.31 161 SER A C 1
ATOM 1177 O O . SER A 1 161 ? -12.248 0.689 18.554 1.00 98.31 161 SER A O 1
ATOM 1179 N N . VAL A 1 162 ? -14.491 0.839 18.749 1.00 98.38 162 VAL A N 1
ATOM 1180 C CA . VAL A 1 162 ? -14.802 -0.291 17.873 1.00 98.38 162 VAL A CA 1
ATOM 1181 C C . VAL A 1 162 ? -14.747 0.165 16.423 1.00 98.38 162 VAL A C 1
ATOM 1183 O O . VAL A 1 162 ? -15.442 1.101 16.029 1.00 98.38 162 VAL A O 1
ATOM 1186 N N . ILE A 1 163 ? -13.946 -0.531 15.624 1.00 98.38 163 ILE A N 1
ATOM 1187 C CA . ILE A 1 163 ? -13.789 -0.313 14.192 1.00 98.38 163 ILE A CA 1
ATOM 1188 C C . ILE A 1 163 ? -14.294 -1.555 13.465 1.00 98.38 163 ILE A C 1
ATOM 1190 O O . ILE A 1 163 ? -13.745 -2.649 13.612 1.00 98.38 163 ILE A O 1
ATOM 1194 N N . ASP A 1 164 ? -15.358 -1.395 12.685 1.00 97.69 164 ASP A N 1
ATOM 1195 C CA . ASP A 1 164 ? -15.830 -2.427 11.770 1.00 97.69 164 ASP A CA 1
ATOM 1196 C C . ASP A 1 164 ? -15.051 -2.310 10.462 1.00 97.69 164 ASP A C 1
ATOM 1198 O O . ASP A 1 164 ? -15.307 -1.441 9.630 1.00 97.69 164 ASP A O 1
ATOM 1202 N N . THR A 1 165 ? -14.051 -3.174 10.302 1.00 96.56 165 THR A N 1
ATOM 1203 C CA . THR A 1 165 ? -13.199 -3.186 9.107 1.00 96.56 165 THR A CA 1
ATOM 1204 C C . THR A 1 165 ? -13.950 -3.627 7.859 1.00 96.56 165 THR A C 1
ATOM 1206 O O . THR A 1 165 ? -13.411 -3.501 6.770 1.00 96.56 165 THR A O 1
ATOM 1209 N N . MET A 1 166 ? -15.144 -4.225 7.980 1.00 93.88 166 MET A N 1
ATOM 1210 C CA . MET A 1 166 ? -15.850 -4.847 6.851 1.00 93.88 166 MET A CA 1
ATOM 1211 C C . MET A 1 166 ? -14.964 -5.825 6.052 1.00 93.88 166 MET A C 1
ATOM 1213 O O . MET A 1 166 ? -15.208 -6.086 4.880 1.00 93.88 166 MET A O 1
ATOM 1217 N N . ASN A 1 167 ? -13.939 -6.390 6.707 1.00 94.25 167 ASN A N 1
ATOM 1218 C CA . ASN A 1 167 ? -12.903 -7.253 6.130 1.00 94.25 167 ASN A CA 1
ATOM 1219 C C . ASN A 1 167 ? -11.979 -6.595 5.090 1.00 94.25 167 ASN A C 1
ATOM 1221 O O . ASN A 1 167 ? -11.210 -7.310 4.443 1.00 94.25 167 ASN A O 1
ATOM 1225 N N . PHE A 1 168 ? -12.002 -5.268 4.971 1.00 94.25 168 PHE A N 1
ATOM 1226 C CA . PHE A 1 168 ? -11.164 -4.507 4.055 1.00 94.25 168 PHE A CA 1
ATOM 1227 C C . PHE A 1 168 ? -10.627 -3.240 4.721 1.00 94.25 168 PHE A C 1
ATOM 1229 O O . PHE A 1 168 ? -11.379 -2.409 5.219 1.00 94.25 168 PHE A O 1
ATOM 1236 N N . ILE A 1 169 ? -9.311 -3.048 4.668 1.00 96.25 169 ILE A N 1
ATOM 1237 C CA . ILE A 1 169 ? -8.686 -1.787 5.059 1.00 96.25 169 ILE A CA 1
ATOM 1238 C C . ILE A 1 169 ? -7.629 -1.383 4.040 1.00 96.25 169 ILE A C 1
ATOM 1240 O O . ILE A 1 169 ? -6.922 -2.232 3.491 1.00 96.25 169 ILE A O 1
ATOM 1244 N N . ARG A 1 170 ? -7.488 -0.069 3.849 1.00 94.94 170 ARG A N 1
ATOM 1245 C CA . ARG A 1 170 ? -6.458 0.532 3.003 1.00 94.94 170 ARG A CA 1
ATOM 1246 C C . ARG A 1 170 ? -5.669 1.600 3.763 1.00 94.94 170 ARG A C 1
ATOM 1248 O O . ARG A 1 170 ? -5.936 2.790 3.609 1.00 94.94 170 ARG A O 1
ATOM 1255 N N . PRO A 1 171 ? -4.727 1.201 4.633 1.00 97.69 171 PRO A N 1
ATOM 1256 C CA . PRO A 1 171 ? -3.889 2.165 5.327 1.00 97.69 171 PRO A CA 1
ATOM 1257 C C . PRO A 1 171 ? -2.964 2.894 4.347 1.00 97.69 171 PRO A C 1
ATOM 1259 O O . PRO A 1 171 ? -2.745 2.462 3.211 1.00 97.69 171 PRO A O 1
ATOM 1262 N N . ILE A 1 172 ? -2.378 3.992 4.801 1.00 97.69 172 ILE A N 1
ATOM 1263 C CA . ILE A 1 172 ? -1.385 4.751 4.046 1.00 97.69 172 ILE A CA 1
ATOM 1264 C C . ILE A 1 172 ? -0.076 4.803 4.816 1.00 97.69 172 ILE A C 1
ATOM 1266 O O . ILE A 1 172 ? -0.075 4.915 6.039 1.00 97.69 172 ILE A O 1
ATOM 1270 N N . TRP A 1 173 ? 1.043 4.780 4.106 1.00 97.56 173 TRP A N 1
ATOM 1271 C CA . TRP A 1 173 ? 2.295 5.233 4.682 1.00 97.56 173 TRP A CA 1
ATOM 1272 C C . TRP A 1 173 ? 2.259 6.747 4.837 1.00 97.56 173 TRP A C 1
ATOM 1274 O O . TRP A 1 173 ? 1.938 7.480 3.898 1.00 97.56 173 TRP A O 1
ATOM 1284 N N . ARG A 1 174 ? 2.616 7.214 6.028 1.00 95.31 174 ARG A N 1
ATOM 1285 C CA . ARG A 1 174 ? 2.881 8.620 6.314 1.00 95.31 174 ARG A CA 1
ATOM 1286 C C . ARG A 1 174 ? 4.034 8.682 7.298 1.00 95.31 174 ARG A C 1
ATOM 1288 O O . ARG A 1 174 ? 3.917 8.184 8.412 1.00 95.31 174 ARG A O 1
ATOM 1295 N N . SER A 1 175 ? 5.151 9.279 6.889 1.00 92.69 175 SER A N 1
ATOM 1296 C CA . SER A 1 175 ? 6.321 9.462 7.764 1.00 92.69 175 SER A CA 1
ATOM 1297 C C . SER A 1 175 ? 6.779 8.164 8.455 1.00 92.69 175 SER A C 1
ATOM 1299 O O . SER A 1 175 ? 7.019 8.148 9.658 1.00 92.69 175 SER A O 1
ATOM 1301 N N . ALA A 1 176 ? 6.883 7.074 7.689 1.00 95.31 176 ALA A N 1
ATOM 1302 C CA . ALA A 1 176 ? 7.245 5.726 8.138 1.00 95.31 176 ALA A CA 1
ATOM 1303 C C . ALA A 1 176 ? 6.231 4.999 9.040 1.00 95.31 176 ALA A C 1
ATOM 1305 O O . ALA A 1 176 ? 6.521 3.888 9.483 1.00 95.31 176 ALA A O 1
ATOM 1306 N N . GLN A 1 177 ? 5.043 5.569 9.253 1.00 97.31 177 GLN A N 1
ATOM 1307 C CA . GLN A 1 177 ? 3.950 4.949 10.003 1.00 97.31 177 GLN A CA 1
ATOM 1308 C C . GLN A 1 177 ? 2.816 4.505 9.074 1.00 97.31 177 GLN A C 1
ATOM 1310 O O . GLN A 1 177 ? 2.459 5.220 8.135 1.00 97.31 177 GLN A O 1
ATOM 1315 N N . SER A 1 178 ? 2.247 3.333 9.344 1.00 98.12 178 SER A N 1
ATOM 1316 C CA . SER A 1 178 ? 1.027 2.828 8.718 1.00 98.12 178 SER A CA 1
ATOM 1317 C C . SER A 1 178 ? -0.168 3.487 9.399 1.00 98.12 178 SER A C 1
ATOM 1319 O O . SER A 1 178 ? -0.449 3.233 10.573 1.00 98.12 178 SER A O 1
ATOM 1321 N N . VAL A 1 179 ? -0.846 4.375 8.679 1.00 98.38 179 VAL A N 1
ATOM 1322 C CA . VAL A 1 179 ? -1.966 5.170 9.184 1.00 98.38 179 VAL A CA 1
ATOM 1323 C C . VAL A 1 179 ? -3.268 4.662 8.581 1.00 98.38 179 VAL A C 1
ATOM 1325 O O . VAL A 1 179 ? -3.449 4.697 7.363 1.00 98.38 179 VAL A O 1
ATOM 1328 N N . LEU A 1 180 ? -4.201 4.224 9.424 1.00 98.50 180 LEU A N 1
ATOM 1329 C CA . LEU A 1 180 ? -5.565 3.897 9.018 1.00 98.50 180 LEU A CA 1
ATOM 1330 C C . LEU A 1 180 ? -6.488 5.087 9.289 1.00 98.50 180 LEU A C 1
ATOM 1332 O O . LEU A 1 180 ? -6.671 5.493 10.436 1.00 98.50 180 LEU A O 1
ATOM 1336 N N . LEU A 1 181 ? -7.099 5.621 8.231 1.00 98.19 181 LEU A N 1
ATOM 1337 C CA . LEU A 1 181 ? -8.129 6.650 8.351 1.00 98.19 181 LEU A CA 1
ATOM 1338 C C . LEU A 1 181 ? -9.491 6.003 8.600 1.00 98.19 181 LEU A C 1
ATOM 1340 O O . LEU A 1 181 ? -9.895 5.095 7.867 1.00 98.19 181 LEU A O 1
ATOM 1344 N N . VAL A 1 182 ? -10.209 6.498 9.604 1.00 98.06 182 VAL A N 1
ATOM 1345 C CA . VAL A 1 182 ? -11.545 6.021 9.976 1.00 98.06 182 VAL A CA 1
ATOM 1346 C C . VAL A 1 182 ? -12.545 7.171 10.063 1.00 98.06 182 VAL A C 1
ATOM 1348 O O . VAL A 1 182 ? -12.175 8.332 10.232 1.00 98.06 182 VAL A O 1
ATOM 1351 N N . GLN A 1 183 ? -13.828 6.852 9.949 1.00 97.19 183 GLN A N 1
ATOM 1352 C CA . GLN A 1 183 ? -14.933 7.801 10.051 1.00 97.19 183 GLN A CA 1
ATOM 1353 C C . GLN A 1 183 ? -16.088 7.214 10.876 1.00 97.19 183 GLN A C 1
ATOM 1355 O O . GLN A 1 183 ? -16.206 5.988 10.959 1.00 97.19 183 GLN A O 1
ATOM 1360 N N . PRO A 1 184 ? -16.944 8.056 11.482 1.00 96.62 184 PRO A N 1
ATOM 1361 C CA . PRO A 1 184 ? -18.121 7.589 12.206 1.00 96.62 184 PRO A CA 1
ATOM 1362 C C . PRO A 1 184 ? -19.103 6.812 11.320 1.00 96.62 184 PRO A C 1
ATOM 1364 O O . PRO A 1 184 ? -19.345 7.174 10.169 1.00 96.62 184 PRO A O 1
ATOM 1367 N N . ALA A 1 185 ? -19.722 5.790 11.901 1.00 93.69 185 ALA A N 1
ATOM 1368 C CA . ALA A 1 185 ? -20.868 5.061 11.372 1.00 93.69 185 ALA A CA 1
ATOM 1369 C C . ALA A 1 185 ? -21.971 4.955 12.446 1.00 93.69 185 ALA A C 1
ATOM 1371 O O . ALA A 1 185 ? -21.873 5.527 13.533 1.00 93.69 185 ALA A O 1
ATOM 1372 N N . ALA A 1 186 ? -23.061 4.250 12.138 1.00 90.56 186 ALA A N 1
ATOM 1373 C CA . ALA A 1 186 ? -24.153 4.045 13.088 1.00 90.56 186 ALA A CA 1
ATOM 1374 C C . ALA A 1 186 ? -23.708 3.236 14.324 1.00 90.56 186 ALA A C 1
ATOM 1376 O O . ALA A 1 186 ? -22.852 2.358 14.225 1.00 90.56 186 ALA A O 1
ATOM 1377 N N . ASN A 1 187 ? -24.382 3.463 15.458 1.00 90.88 187 ASN A N 1
ATOM 1378 C CA . ASN A 1 187 ? -24.192 2.739 16.725 1.00 90.88 187 ASN A CA 1
ATOM 1379 C C . ASN A 1 187 ? -22.802 2.906 17.362 1.00 90.88 187 ASN A C 1
ATOM 1381 O O . ASN A 1 187 ? -22.254 1.934 17.877 1.00 90.88 187 ASN A O 1
ATOM 1385 N N . ASP A 1 188 ? -22.235 4.115 17.308 1.00 90.88 188 ASP A N 1
ATOM 1386 C CA . ASP A 1 188 ? -20.937 4.448 17.920 1.00 90.88 188 ASP A CA 1
ATOM 1387 C C . ASP A 1 188 ? -19.771 3.566 17.425 1.00 90.88 188 ASP A C 1
ATOM 1389 O O . ASP A 1 188 ? -18.786 3.333 18.126 1.00 90.88 188 ASP A O 1
ATOM 1393 N N . VAL A 1 189 ? -19.883 3.074 16.188 1.00 96.31 189 VAL A N 1
ATOM 1394 C CA . VAL A 1 189 ? -18.851 2.299 15.493 1.00 96.31 189 VAL A CA 1
ATOM 1395 C C . VAL A 1 189 ? -18.117 3.202 14.509 1.00 96.31 189 VAL A C 1
ATOM 1397 O O . VAL A 1 189 ? -18.718 4.058 13.862 1.00 96.31 189 VAL A O 1
ATOM 1400 N N . LEU A 1 190 ? -16.815 2.984 14.360 1.00 98.00 190 LEU A N 1
ATOM 1401 C CA . LEU A 1 190 ? -16.002 3.584 13.309 1.00 98.00 190 LEU A CA 1
ATOM 1402 C C . LEU A 1 190 ? -15.848 2.608 12.139 1.00 98.00 190 LEU A C 1
ATOM 1404 O O . LEU A 1 190 ? -15.811 1.394 12.325 1.00 98.00 190 LEU A O 1
ATOM 1408 N N . VAL A 1 191 ? -15.715 3.129 10.927 1.00 97.25 191 VAL A N 1
ATOM 1409 C CA . VAL A 1 191 ? -15.405 2.335 9.729 1.00 97.25 191 VAL A CA 1
ATOM 1410 C C . VAL A 1 191 ? -14.204 2.930 9.002 1.00 97.25 191 VAL A C 1
ATOM 1412 O O . VAL A 1 191 ? -13.978 4.139 9.107 1.00 97.25 191 VAL A O 1
ATOM 1415 N N . PRO A 1 192 ? -13.425 2.130 8.256 1.00 97.00 192 PRO A N 1
ATOM 1416 C CA . PRO A 1 192 ? -12.410 2.650 7.351 1.00 97.00 192 PRO A CA 1
ATOM 1417 C C . PRO A 1 192 ? -12.990 3.704 6.402 1.00 97.00 192 PRO A C 1
ATOM 1419 O O . PRO A 1 192 ? -14.125 3.590 5.934 1.00 97.00 192 PRO A O 1
ATOM 1422 N N . PHE A 1 193 ? -12.207 4.742 6.120 1.00 94.62 193 PHE A N 1
ATOM 1423 C CA . PHE A 1 193 ? -12.599 5.769 5.157 1.00 94.62 193 PHE A CA 1
ATOM 1424 C C . PHE A 1 193 ? -12.724 5.209 3.733 1.00 94.62 193 PHE A C 1
ATOM 1426 O O . PHE A 1 193 ? -13.671 5.524 3.014 1.00 94.62 193 PHE A O 1
ATOM 1433 N N . GLU A 1 194 ? -11.773 4.364 3.334 1.00 91.06 194 GLU A N 1
ATOM 1434 C CA . GLU A 1 194 ? -11.800 3.669 2.049 1.00 91.06 194 GLU A CA 1
ATOM 1435 C C . GLU A 1 194 ? -12.596 2.359 2.185 1.00 91.06 194 GLU A C 1
ATOM 1437 O O . GLU A 1 194 ? -12.316 1.543 3.063 1.00 91.06 194 GLU A O 1
ATOM 1442 N N . LEU A 1 195 ? -13.588 2.161 1.312 1.00 85.44 195 LEU A N 1
ATOM 1443 C CA . LEU A 1 195 ? -14.433 0.964 1.256 1.00 85.44 195 LEU A CA 1
ATOM 1444 C C . LEU A 1 195 ? -14.019 0.096 0.065 1.00 85.44 195 LEU A C 1
ATOM 1446 O O . LEU A 1 195 ? -13.760 0.641 -1.004 1.00 85.44 195 LEU A O 1
ATOM 1450 N N . GLU A 1 196 ? -14.032 -1.231 0.225 1.00 80.88 196 GLU A N 1
ATOM 1451 C CA . GLU A 1 196 ? -13.660 -2.189 -0.837 1.00 80.88 196 GLU A CA 1
ATOM 1452 C C . GLU A 1 196 ? -14.445 -1.945 -2.130 1.00 80.88 196 GLU A C 1
ATOM 1454 O O . GLU A 1 196 ? -13.894 -1.851 -3.222 1.00 80.88 196 GLU A O 1
ATOM 1459 N N . HIS A 1 197 ? -15.757 -1.781 -1.980 1.00 75.81 197 HIS A N 1
ATOM 1460 C CA . HIS A 1 197 ? -16.668 -1.481 -3.068 1.00 75.81 197 HIS A CA 1
ATOM 1461 C C . HIS A 1 197 ? -17.219 -0.078 -2.850 1.00 75.81 197 HIS A C 1
ATOM 1463 O O . HIS A 1 197 ? -18.306 0.098 -2.294 1.00 75.81 197 HIS A O 1
ATOM 1469 N N . GLN A 1 198 ? -16.469 0.940 -3.277 1.00 63.47 198 GLN A N 1
ATOM 1470 C CA . GLN A 1 198 ? -17.036 2.279 -3.383 1.00 63.47 198 GLN A CA 1
ATOM 1471 C C . GLN A 1 198 ? -18.182 2.232 -4.396 1.00 63.47 198 GLN A C 1
ATOM 1473 O O . GLN A 1 198 ? -17.977 2.137 -5.608 1.00 63.47 198 GLN A O 1
ATOM 1478 N N . GLN A 1 199 ? -19.416 2.294 -3.895 1.00 56.19 199 GLN A N 1
ATOM 1479 C CA . GLN A 1 199 ? -20.555 2.666 -4.720 1.00 56.19 199 GLN A CA 1
ATOM 1480 C C . GLN A 1 199 ? -20.193 4.027 -5.312 1.00 56.19 199 GLN A C 1
ATOM 1482 O O . GLN A 1 199 ? -19.992 4.982 -4.561 1.00 56.19 199 GLN A O 1
ATOM 1487 N N . LYS A 1 200 ? -20.038 4.116 -6.639 1.00 51.38 200 LYS A N 1
ATOM 1488 C CA . LYS A 1 200 ? -19.873 5.411 -7.299 1.00 51.38 200 LYS A CA 1
ATOM 1489 C C . LYS A 1 200 ? -21.093 6.235 -6.912 1.00 51.38 200 LYS A C 1
ATOM 1491 O O . LYS A 1 200 ? -22.185 5.977 -7.412 1.00 51.38 200 LYS A O 1
ATOM 1496 N N . CYS A 1 201 ? -20.928 7.191 -6.003 1.00 49.50 201 CYS A N 1
ATOM 1497 C CA . CYS A 1 201 ? -21.933 8.217 -5.816 1.00 49.50 201 CYS A CA 1
ATOM 1498 C C . CYS A 1 201 ? -22.007 8.943 -7.155 1.00 49.50 201 CYS A C 1
ATOM 1500 O O . CYS A 1 201 ? -21.068 9.628 -7.557 1.00 49.50 201 CYS A O 1
ATOM 1502 N N . CYS A 1 202 ? -23.079 8.678 -7.894 1.00 44.06 202 CYS A N 1
ATOM 1503 C CA . CYS A 1 202 ? -23.390 9.336 -9.144 1.00 44.06 202 CYS A CA 1
ATOM 1504 C C . CYS A 1 202 ? -23.485 10.843 -8.890 1.00 44.06 202 CYS A C 1
ATOM 1506 O O . CYS A 1 202 ? -24.534 11.334 -8.486 1.00 44.06 202 CYS A O 1
ATOM 1508 N N . SER A 1 203 ? -22.414 11.583 -9.154 1.00 42.94 203 SER A N 1
ATOM 1509 C CA . SER A 1 203 ? -22.485 13.030 -9.333 1.00 42.94 203 SER A CA 1
ATOM 1510 C C . SER A 1 203 ? -22.833 13.309 -10.795 1.00 42.94 203 SER A C 1
ATOM 1512 O O . SER A 1 203 ? -21.977 13.716 -11.572 1.00 42.94 203 SER A O 1
ATOM 1514 N N . ASN A 1 204 ? -24.080 13.030 -11.187 1.00 43.22 204 ASN A N 1
ATOM 1515 C CA . ASN A 1 204 ? -24.688 13.683 -12.346 1.00 43.22 204 ASN A CA 1
ATOM 1516 C C . ASN A 1 204 ? -25.384 14.940 -11.820 1.00 43.22 204 ASN A C 1
ATOM 1518 O O . ASN A 1 204 ? -26.530 14.867 -11.374 1.00 43.22 204 ASN A O 1
ATOM 1522 N N . HIS A 1 205 ? -24.679 16.066 -11.854 1.00 44.88 205 HIS A N 1
ATOM 1523 C CA . HIS A 1 205 ? -25.259 17.397 -11.714 1.00 44.88 205 HIS A CA 1
ATOM 1524 C C . HIS A 1 205 ? -24.664 18.318 -12.768 1.00 44.88 205 HIS A C 1
ATOM 1526 O O . HIS A 1 205 ? -23.423 18.290 -12.926 1.00 44.88 205 HIS A O 1
#